Protein AF-A0A7C7UF04-F1 (afdb_monomer_lite)

Structure (mmCIF, N/CA/C/O backbone):
data_AF-A0A7C7UF04-F1
#
_entry.id   AF-A0A7C7UF04-F1
#
loop_
_atom_site.group_PDB
_atom_site.id
_atom_site.type_symbol
_atom_site.label_atom_id
_atom_site.label_alt_id
_atom_site.label_comp_id
_atom_site.label_asym_id
_atom_site.label_entity_id
_atom_site.label_seq_id
_atom_site.pdbx_PDB_ins_code
_atom_site.Cartn_x
_atom_site.Cartn_y
_atom_site.Cartn_z
_atom_site.occupancy
_atom_site.B_iso_or_equiv
_atom_site.auth_seq_id
_atom_site.auth_comp_id
_atom_site.auth_asym_id
_atom_site.auth_atom_id
_atom_site.pdbx_PDB_model_num
ATOM 1 N N . CYS A 1 1 ? -15.790 16.920 3.882 1.00 50.78 1 CYS A N 1
ATOM 2 C CA . CYS A 1 1 ? -15.238 15.550 3.759 1.00 50.78 1 CYS A CA 1
ATOM 3 C C . CYS A 1 1 ? -14.800 15.374 2.317 1.00 50.78 1 CYS A C 1
ATOM 5 O O . CYS A 1 1 ? -15.554 15.778 1.448 1.00 50.78 1 CYS A O 1
ATOM 7 N N . GLY A 1 2 ? -13.598 14.874 2.027 1.00 53.75 2 GLY A N 1
ATOM 8 C CA . GLY A 1 2 ? -13.121 14.727 0.641 1.00 53.75 2 GLY A CA 1
ATOM 9 C C . GLY A 1 2 ? -12.663 15.998 -0.074 1.00 53.75 2 GLY A C 1
ATOM 10 O O . GLY A 1 2 ? -12.545 15.947 -1.284 1.00 53.75 2 GLY A O 1
ATOM 11 N N . VAL A 1 3 ? -12.374 17.094 0.639 1.00 58.22 3 VAL A N 1
ATOM 12 C CA . VAL A 1 3 ? -11.703 18.264 0.027 1.00 58.22 3 VAL A CA 1
ATOM 13 C C . VAL A 1 3 ? -10.364 17.840 -0.591 1.00 58.22 3 VAL A C 1
ATOM 15 O O . VAL A 1 3 ? -10.008 18.289 -1.668 1.00 58.22 3 VAL A O 1
ATOM 18 N N . PHE A 1 4 ? -9.676 16.895 0.055 1.00 71.81 4 PHE A N 1
ATOM 19 C CA . PHE A 1 4 ? -8.372 16.395 -0.378 1.00 71.81 4 PHE A CA 1
ATOM 20 C C . PHE A 1 4 ? -8.423 15.230 -1.380 1.00 71.81 4 PHE A C 1
ATOM 22 O O . PHE A 1 4 ? -7.376 14.803 -1.846 1.00 71.81 4 PHE A O 1
ATOM 29 N N . CYS A 1 5 ? -9.603 14.679 -1.700 1.00 85.19 5 CYS A N 1
ATOM 30 C CA . CYS A 1 5 ? -9.726 13.564 -2.647 1.00 85.19 5 CYS A CA 1
ATOM 31 C C . CYS A 1 5 ? -10.779 13.905 -3.715 1.00 85.19 5 CYS A C 1
ATOM 33 O O . CYS A 1 5 ? -11.978 13.802 -3.418 1.00 85.19 5 CYS A O 1
ATOM 35 N N . PRO A 1 6 ? -10.357 14.292 -4.936 1.00 86.38 6 PRO A N 1
ATOM 36 C CA . PRO A 1 6 ? -11.270 14.741 -5.986 1.00 86.38 6 PRO A CA 1
ATOM 37 C C . PRO A 1 6 ? -12.266 13.647 -6.384 1.00 86.38 6 PRO A C 1
ATOM 39 O O . PRO A 1 6 ? -13.462 13.920 -6.466 1.00 86.38 6 PRO A O 1
ATOM 42 N N . GLU A 1 7 ? -11.819 12.390 -6.496 1.00 89.12 7 GLU A N 1
ATOM 43 C CA . GLU A 1 7 ? -12.698 11.238 -6.749 1.00 89.12 7 GLU A CA 1
ATOM 44 C C . GLU A 1 7 ? -13.824 11.130 -5.714 1.00 89.12 7 GLU A C 1
ATOM 46 O O . GLU A 1 7 ? -14.994 10.935 -6.047 1.00 89.12 7 GLU A O 1
ATOM 51 N N . GLY A 1 8 ? -13.484 11.277 -4.430 1.00 87.12 8 GLY A N 1
ATOM 52 C CA . GLY A 1 8 ? -14.452 11.183 -3.344 1.00 87.12 8 GLY A CA 1
ATOM 53 C C . GLY A 1 8 ? -15.442 12.346 -3.321 1.00 87.12 8 GLY A C 1
ATOM 54 O O . GLY A 1 8 ? -16.595 12.149 -2.935 1.00 87.12 8 GLY A O 1
ATOM 55 N N . ALA A 1 9 ? -15.010 13.546 -3.718 1.00 88.19 9 ALA A N 1
ATOM 56 C CA . ALA A 1 9 ? -15.882 14.710 -3.850 1.00 88.19 9 ALA A CA 1
ATOM 57 C C . ALA A 1 9 ? -16.850 14.559 -5.032 1.00 88.19 9 ALA A C 1
ATOM 59 O O . ALA A 1 9 ? -18.057 14.733 -4.855 1.00 88.19 9 ALA A O 1
ATOM 60 N N . LEU A 1 10 ? -16.342 14.166 -6.202 1.00 90.75 10 LEU A N 1
ATOM 61 C CA . LEU A 1 10 ? -17.133 13.984 -7.420 1.00 90.75 10 LEU A CA 1
ATOM 62 C C . LEU A 1 10 ? -18.116 12.815 -7.302 1.00 90.75 10 LEU A C 1
ATOM 64 O O . LEU A 1 10 ? -19.280 12.952 -7.676 1.00 90.75 10 LEU A O 1
ATOM 68 N N . SER A 1 11 ? -17.696 11.697 -6.703 1.00 89.81 11 SER A N 1
ATOM 69 C CA . SER A 1 11 ? -18.588 10.568 -6.410 1.00 89.81 11 SER A CA 1
ATOM 70 C C . SER A 1 11 ? -19.718 10.971 -5.458 1.00 89.81 11 SER A C 1
ATOM 72 O O . SER A 1 11 ? -20.876 10.614 -5.680 1.00 89.81 11 SER A O 1
ATOM 74 N N . GLU A 1 12 ? -19.421 11.769 -4.424 1.00 88.50 12 GLU A N 1
ATOM 75 C CA . GLU A 1 12 ? -20.456 12.274 -3.521 1.00 88.50 12 GLU A CA 1
ATOM 76 C C . GLU A 1 12 ? -21.411 13.242 -4.233 1.00 88.50 12 GLU A C 1
ATOM 78 O O . GLU A 1 12 ? -22.625 13.119 -4.073 1.00 88.50 12 GLU A O 1
ATOM 83 N N . TRP A 1 13 ? -20.898 14.170 -5.041 1.00 90.25 13 TRP A N 1
ATOM 84 C CA . TRP A 1 13 ? -21.726 15.090 -5.823 1.00 90.25 13 TRP A CA 1
ATOM 85 C C . TRP A 1 13 ? -22.667 14.341 -6.779 1.00 90.25 13 TRP A C 1
ATOM 87 O O . TRP A 1 13 ? -23.878 14.585 -6.768 1.00 90.25 13 TRP A O 1
ATOM 97 N N . ALA A 1 14 ? -22.144 13.359 -7.519 1.00 90.69 14 ALA A N 1
ATOM 98 C CA . ALA A 1 14 ? -22.936 12.508 -8.404 1.00 90.69 14 ALA A CA 1
ATOM 99 C C . ALA A 1 14 ? -23.990 11.707 -7.621 1.00 90.69 14 ALA A C 1
ATOM 101 O O . ALA A 1 14 ? -25.133 11.571 -8.054 1.00 90.69 14 ALA A O 1
ATOM 102 N N . SER A 1 15 ? -23.646 11.235 -6.418 1.00 90.50 15 SER A N 1
ATOM 103 C CA . SER A 1 15 ? -24.562 10.455 -5.583 1.00 90.50 15 SER A CA 1
ATOM 104 C C . SER A 1 15 ? -25.781 11.216 -5.071 1.00 90.50 15 SER A C 1
ATOM 106 O O . SER A 1 15 ? -26.778 10.578 -4.730 1.00 90.50 15 SER A O 1
ATOM 108 N N . ARG A 1 16 ? -25.723 12.553 -4.996 1.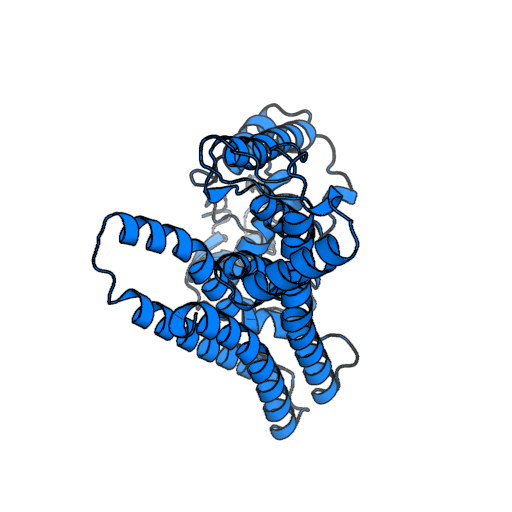00 88.31 16 ARG A N 1
ATOM 109 C CA . ARG A 1 16 ? -26.865 13.389 -4.582 1.00 88.31 16 ARG A CA 1
ATOM 110 C C . ARG A 1 16 ? -27.949 13.462 -5.655 1.00 88.31 16 ARG A C 1
ATOM 112 O O . ARG A 1 16 ? -29.113 13.615 -5.316 1.00 88.31 16 ARG A O 1
ATOM 119 N N . HIS A 1 17 ? -27.562 13.298 -6.917 1.00 88.81 17 HIS A N 1
ATOM 120 C CA . HIS A 1 17 ? -28.453 13.313 -8.080 1.00 88.81 17 HIS A CA 1
ATOM 121 C C . HIS A 1 17 ? -28.773 11.893 -8.585 1.00 88.81 17 HIS A C 1
ATOM 123 O O . HIS A 1 17 ? -29.357 11.719 -9.650 1.00 88.81 17 HIS A O 1
ATOM 129 N N . GLY A 1 18 ? -28.337 10.871 -7.844 1.00 80.56 18 GLY A N 1
ATOM 130 C CA . GLY A 1 18 ? -28.341 9.479 -8.268 1.00 80.56 18 GLY A CA 1
ATOM 131 C C . GLY A 1 18 ? -29.647 8.716 -8.036 1.00 80.56 18 GLY A C 1
ATOM 132 O O . GLY A 1 18 ? -30.410 9.022 -7.124 1.00 80.56 18 GLY A O 1
ATOM 133 N N . ARG A 1 19 ? -29.851 7.636 -8.806 1.00 84.62 19 ARG A N 1
ATOM 134 C CA . ARG A 1 19 ? -31.020 6.727 -8.744 1.00 84.62 19 ARG A CA 1
ATOM 135 C C . ARG A 1 19 ? -31.192 6.037 -7.391 1.00 84.62 19 ARG A C 1
ATOM 137 O O . ARG A 1 19 ? -32.298 5.647 -7.030 1.00 84.62 19 ARG A O 1
ATOM 144 N N . GLY A 1 20 ? -30.097 5.850 -6.658 1.00 82.38 20 GLY A N 1
ATOM 145 C CA . GLY A 1 20 ? -30.130 5.349 -5.292 1.00 82.38 20 GLY A CA 1
ATOM 146 C C . GLY A 1 20 ? -30.454 3.865 -5.123 1.00 82.38 20 GLY A C 1
ATOM 147 O O . GLY A 1 20 ? -31.056 3.478 -4.118 1.00 82.38 20 GLY A O 1
ATOM 148 N N . GLY A 1 21 ? -30.048 3.044 -6.090 1.00 86.38 21 GLY A N 1
ATOM 149 C CA . GLY A 1 21 ? -30.244 1.600 -6.081 1.00 86.38 21 GLY A CA 1
ATOM 150 C C . GLY A 1 21 ? -29.579 0.896 -4.895 1.00 86.38 21 GLY A C 1
ATOM 151 O O . GLY A 1 21 ? -28.690 1.425 -4.224 1.00 86.38 21 GLY A O 1
ATOM 152 N N . ALA A 1 22 ? -30.013 -0.337 -4.635 1.00 89.88 22 ALA A N 1
ATOM 153 C CA . ALA A 1 22 ? -29.389 -1.184 -3.627 1.00 89.88 22 ALA A CA 1
ATOM 154 C C . ALA A 1 22 ? -27.956 -1.553 -4.039 1.00 89.88 22 ALA A C 1
ATOM 156 O O . ALA A 1 22 ? -27.716 -1.917 -5.188 1.00 89.88 22 ALA A O 1
ATOM 157 N N . ILE A 1 23 ? -27.016 -1.506 -3.090 1.00 90.81 23 ILE A N 1
ATOM 158 C CA . ILE A 1 23 ? -25.616 -1.864 -3.347 1.00 90.81 23 ILE A CA 1
ATOM 159 C C . ILE A 1 23 ? -25.529 -3.378 -3.635 1.00 90.81 23 ILE A C 1
ATOM 161 O O . ILE A 1 23 ? -25.867 -4.188 -2.752 1.00 90.81 23 ILE A O 1
ATOM 165 N N . PRO A 1 24 ? -25.046 -3.784 -4.824 1.00 92.69 24 PRO A N 1
ATOM 166 C CA . PRO A 1 24 ? -24.875 -5.185 -5.184 1.00 92.69 24 PRO A CA 1
ATOM 167 C C . PRO A 1 24 ? -24.043 -5.961 -4.156 1.00 92.69 24 PRO A C 1
ATOM 169 O O . PRO A 1 24 ? -23.126 -5.429 -3.528 1.00 92.69 24 PRO A O 1
ATOM 172 N N . LYS A 1 25 ? -24.350 -7.251 -3.970 1.00 91.81 25 LYS A N 1
ATOM 173 C CA . LYS A 1 25 ? -23.590 -8.117 -3.048 1.00 91.81 25 LYS A CA 1
ATOM 174 C C . LYS A 1 25 ? -22.123 -8.247 -3.469 1.00 91.81 25 LYS A C 1
ATOM 176 O O . LYS A 1 25 ? -21.258 -8.192 -2.603 1.00 91.81 25 LYS A O 1
ATOM 181 N N . TRP A 1 26 ? -21.849 -8.338 -4.772 1.00 93.69 26 TRP A N 1
ATOM 182 C CA . TRP A 1 26 ? -20.486 -8.470 -5.294 1.00 93.69 26 TRP A CA 1
ATOM 183 C C . TRP A 1 26 ? -19.606 -7.263 -4.940 1.00 93.69 26 TRP A C 1
ATOM 185 O O . TRP A 1 26 ? -18.462 -7.454 -4.552 1.00 93.69 26 TRP A O 1
ATOM 195 N N . MET A 1 27 ? -20.144 -6.035 -4.961 1.00 92.25 27 MET A N 1
ATOM 196 C CA . MET A 1 27 ? -19.399 -4.823 -4.578 1.00 92.25 27 MET A CA 1
ATOM 197 C C . MET A 1 27 ? -19.024 -4.805 -3.095 1.00 92.25 27 MET A C 1
ATOM 199 O O . MET A 1 27 ? -18.067 -4.153 -2.704 1.00 92.25 27 MET A O 1
ATOM 203 N N . ARG A 1 28 ? -19.773 -5.513 -2.245 1.00 90.25 28 ARG A N 1
ATOM 204 C CA . ARG A 1 28 ? -19.512 -5.572 -0.801 1.00 90.25 28 ARG A CA 1
ATOM 205 C C . ARG A 1 28 ? -18.460 -6.612 -0.418 1.00 90.25 28 ARG A C 1
ATOM 207 O O . ARG A 1 28 ? -18.212 -6.796 0.771 1.00 90.25 28 ARG A O 1
ATOM 214 N N . TRP A 1 29 ? -17.858 -7.293 -1.391 1.00 93.75 29 TRP A N 1
ATOM 215 C CA . TRP A 1 29 ? -16.793 -8.251 -1.132 1.00 93.75 29 TRP A CA 1
ATOM 216 C C . TRP A 1 29 ? -15.563 -7.557 -0.532 1.00 93.75 29 TRP A C 1
ATOM 218 O O . TRP A 1 29 ? -15.043 -6.594 -1.088 1.00 93.75 29 TRP A O 1
ATOM 228 N N . GL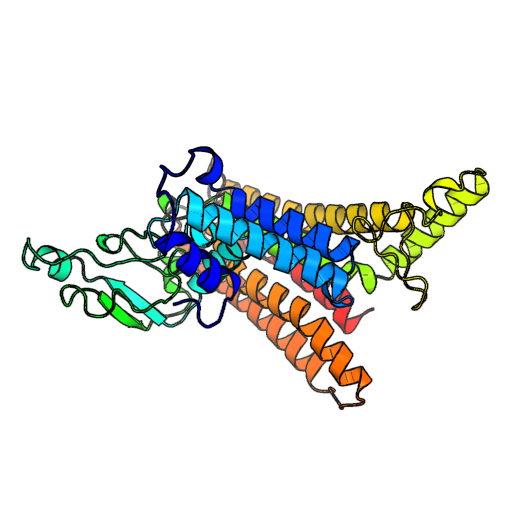Y A 1 30 ? -15.096 -8.051 0.617 1.00 88.75 30 GLY A N 1
ATOM 229 C CA . GLY A 1 30 ? -13.998 -7.435 1.372 1.00 88.75 30 GLY A CA 1
ATOM 230 C C . GLY A 1 30 ? -12.631 -7.484 0.682 1.00 88.75 30 GLY A C 1
ATOM 231 O O . GLY A 1 30 ? -11.731 -6.770 1.108 1.00 88.75 30 GLY A O 1
ATOM 232 N N . GLY A 1 31 ? -12.478 -8.293 -0.371 1.00 92.94 31 GLY A N 1
ATOM 233 C CA . GLY A 1 31 ? -11.240 -8.400 -1.146 1.00 92.94 31 GLY A CA 1
ATOM 234 C C . GLY A 1 31 ? -11.042 -7.296 -2.185 1.00 92.94 31 GLY A C 1
ATOM 235 O O . GLY A 1 31 ? -9.927 -7.131 -2.671 1.00 92.94 31 GLY A O 1
ATOM 236 N N . TRP A 1 32 ? -12.068 -6.493 -2.493 1.00 94.69 32 TRP A N 1
ATOM 237 C CA . TRP A 1 32 ? -11.959 -5.446 -3.517 1.00 94.69 32 TRP A CA 1
ATOM 238 C C . TRP A 1 32 ? -10.819 -4.453 -3.285 1.00 94.69 32 TRP A C 1
ATOM 240 O O . TRP A 1 32 ? -10.084 -4.219 -4.238 1.00 94.69 32 TRP A O 1
ATOM 250 N N . PRO A 1 33 ? -10.597 -3.901 -2.074 1.00 92.56 33 PRO A N 1
ATOM 251 C CA . PRO A 1 33 ? -9.472 -2.997 -1.850 1.00 92.56 33 PRO A CA 1
ATOM 252 C C . PRO A 1 33 ? -8.114 -3.646 -2.135 1.00 92.56 33 PRO A C 1
ATOM 254 O O . PRO A 1 33 ? -7.239 -2.996 -2.694 1.00 92.56 33 PRO A O 1
ATOM 257 N N . PHE A 1 34 ? -7.950 -4.933 -1.805 1.00 95.19 34 PHE A N 1
ATOM 258 C CA . PHE A 1 34 ? -6.738 -5.685 -2.126 1.00 95.19 34 PHE A CA 1
ATOM 259 C C . PHE A 1 34 ? -6.562 -5.844 -3.637 1.00 95.19 34 PHE A C 1
ATOM 261 O O . PHE A 1 34 ? -5.538 -5.447 -4.187 1.00 95.19 34 PHE A O 1
ATOM 268 N N . THR A 1 35 ? -7.579 -6.374 -4.316 1.00 95.62 35 THR A N 1
ATOM 269 C CA . THR A 1 35 ? -7.534 -6.611 -5.761 1.00 95.62 35 THR A CA 1
ATOM 270 C C . THR A 1 35 ? -7.349 -5.311 -6.540 1.00 95.62 35 THR A C 1
ATOM 272 O O . THR A 1 35 ? -6.506 -5.247 -7.429 1.00 95.62 35 THR A O 1
ATOM 275 N N . ALA A 1 36 ? -8.089 -4.259 -6.186 1.00 94.25 36 ALA A N 1
ATOM 276 C CA . ALA A 1 36 ? -7.985 -2.957 -6.827 1.00 94.25 36 ALA A CA 1
ATOM 277 C C . ALA A 1 36 ? -6.597 -2.348 -6.622 1.00 94.25 36 ALA A C 1
ATOM 279 O O . ALA A 1 36 ? -6.030 -1.840 -7.584 1.00 94.25 36 ALA A O 1
ATOM 280 N N . PHE A 1 37 ? -6.021 -2.434 -5.418 1.00 95.25 37 PHE A N 1
ATOM 281 C CA . PHE A 1 37 ? -4.655 -1.977 -5.167 1.00 95.25 37 PHE A CA 1
ATOM 282 C C . PHE A 1 37 ? -3.648 -2.713 -6.059 1.00 95.25 37 PHE A C 1
ATOM 284 O O . PHE A 1 37 ? -2.936 -2.072 -6.819 1.00 95.25 37 PHE A O 1
ATOM 291 N N . VAL A 1 38 ? -3.647 -4.050 -6.051 1.00 96.62 38 VAL A N 1
ATOM 292 C CA . VAL A 1 38 ? -2.695 -4.846 -6.846 1.00 96.62 38 VAL A CA 1
ATOM 293 C C . VAL A 1 38 ? -2.819 -4.550 -8.341 1.00 96.62 38 VAL A C 1
ATOM 295 O O . VAL A 1 38 ? -1.815 -4.275 -8.995 1.00 96.62 38 VAL A O 1
ATOM 298 N N . LEU A 1 39 ? -4.043 -4.558 -8.877 1.00 96.00 39 LEU A N 1
ATOM 299 C CA . LEU A 1 39 ? -4.275 -4.306 -10.299 1.00 96.00 39 LEU A CA 1
ATOM 300 C C . LEU A 1 39 ? -3.864 -2.888 -10.699 1.00 96.00 39 LEU A C 1
ATOM 302 O O . LEU A 1 39 ? -3.203 -2.719 -11.716 1.00 96.00 39 LEU A O 1
ATOM 306 N N . THR A 1 40 ? -4.222 -1.876 -9.904 1.00 93.94 40 THR A N 1
ATOM 307 C CA . THR A 1 40 ? -3.875 -0.481 -10.218 1.00 93.94 40 THR A CA 1
ATOM 308 C C . THR A 1 40 ? -2.385 -0.208 -10.070 1.00 93.94 40 THR A C 1
ATOM 310 O O . THR A 1 40 ? -1.837 0.524 -10.887 1.00 93.94 40 THR A O 1
ATOM 313 N N . THR A 1 41 ? -1.708 -0.821 -9.094 1.00 95.06 41 THR A N 1
ATOM 314 C CA . THR A 1 41 ? -0.252 -0.714 -8.961 1.00 95.06 41 THR A CA 1
ATOM 315 C C . THR A 1 41 ? 0.457 -1.351 -10.150 1.00 95.06 41 THR A C 1
ATOM 317 O O . THR A 1 41 ? 1.278 -0.686 -10.769 1.00 95.06 41 THR A O 1
ATOM 320 N N . ILE A 1 42 ? 0.119 -2.594 -10.511 1.00 95.94 42 ILE A N 1
ATOM 321 C CA . ILE A 1 42 ? 0.733 -3.283 -11.655 1.00 95.94 42 ILE A CA 1
ATOM 322 C C . ILE A 1 42 ? 0.466 -2.515 -12.947 1.00 95.94 42 ILE A C 1
ATOM 324 O O . ILE A 1 42 ? 1.393 -2.206 -13.689 1.00 95.94 42 ILE A O 1
ATOM 328 N N . TYR A 1 43 ? -0.797 -2.169 -13.195 1.00 95.56 43 TYR A N 1
ATOM 329 C CA . TYR A 1 43 ? -1.176 -1.458 -14.405 1.00 95.56 43 TYR A CA 1
ATOM 330 C C . TYR A 1 43 ? -0.487 -0.095 -14.492 1.00 95.56 43 TYR A C 1
ATOM 332 O O . TYR A 1 43 ? 0.062 0.236 -15.534 1.00 95.56 43 TYR A O 1
ATOM 340 N N . GLY A 1 44 ? -0.424 0.650 -13.384 1.00 93.38 44 GLY A N 1
ATOM 341 C CA . GLY A 1 44 ? 0.267 1.935 -13.322 1.00 93.38 44 GLY A CA 1
ATOM 342 C C . GLY A 1 44 ? 1.761 1.857 -13.643 1.00 93.38 44 GLY A C 1
ATOM 343 O O . GLY A 1 44 ? 2.276 2.788 -14.257 1.00 93.38 44 GLY A O 1
ATOM 344 N N . GLN A 1 45 ? 2.439 0.762 -13.279 1.00 93.88 45 GLN A N 1
ATOM 345 C CA . GLN A 1 45 ? 3.837 0.531 -13.664 1.00 93.88 45 GLN A CA 1
ATOM 346 C C . GLN A 1 45 ? 3.981 0.225 -15.157 1.00 93.88 45 GLN A C 1
ATOM 348 O O . GLN A 1 45 ? 4.891 0.738 -15.794 1.00 93.88 45 GLN A O 1
ATOM 353 N N . LEU A 1 46 ? 3.069 -0.569 -15.729 1.00 94.25 46 LEU A N 1
ATOM 354 C CA . LEU A 1 46 ? 3.131 -0.949 -17.143 1.00 94.25 46 LEU A CA 1
ATOM 355 C C . LEU A 1 46 ? 2.918 0.225 -18.105 1.00 94.25 46 LEU A C 1
ATOM 357 O O . LEU A 1 46 ? 3.454 0.185 -19.205 1.00 94.25 46 LEU A O 1
ATOM 361 N N . VAL A 1 47 ? 2.150 1.243 -17.702 1.00 93.19 47 VAL A N 1
ATOM 362 C CA . VAL A 1 47 ? 1.871 2.437 -18.523 1.00 93.19 47 VAL A CA 1
ATOM 363 C C . VAL A 1 47 ? 2.637 3.691 -18.075 1.00 93.19 47 VAL A C 1
ATOM 365 O O . VAL A 1 47 ? 2.316 4.790 -18.527 1.00 93.19 47 VAL A O 1
ATOM 368 N N . SER A 1 48 ? 3.589 3.561 -17.142 1.00 88.00 48 SER A N 1
ATOM 369 C CA . SER A 1 48 ? 4.372 4.676 -16.577 1.00 88.00 48 SER A CA 1
ATOM 370 C C . SER A 1 48 ? 3.503 5.853 -16.095 1.00 88.00 48 SER A C 1
ATOM 372 O O . SER A 1 48 ? 3.714 7.018 -16.441 1.00 88.00 48 SER A O 1
ATOM 374 N N . VAL A 1 49 ? 2.494 5.557 -15.262 1.00 86.88 49 VAL A N 1
ATOM 375 C CA . VAL A 1 49 ? 1.472 6.527 -14.809 1.00 86.88 49 VAL A CA 1
ATOM 376 C C . VAL A 1 49 ? 2.045 7.779 -14.136 1.00 86.88 49 VAL A C 1
ATOM 378 O O . VAL A 1 49 ? 1.422 8.838 -14.162 1.00 86.88 49 VAL A O 1
ATOM 381 N N . TYR A 1 50 ? 3.216 7.659 -13.513 1.00 81.44 50 TYR A N 1
ATOM 382 C CA . TYR A 1 50 ? 3.857 8.746 -12.778 1.00 81.44 50 TYR A CA 1
ATOM 383 C C . TYR A 1 50 ? 4.619 9.726 -13.673 1.00 81.44 50 TYR A C 1
ATOM 385 O O . TYR A 1 50 ? 4.924 10.832 -13.233 1.00 81.44 50 TYR A O 1
ATOM 393 N N . GLU A 1 51 ? 4.911 9.329 -14.908 1.00 83.62 51 GLU A N 1
ATOM 394 C CA . GLU A 1 51 ? 5.757 10.083 -15.831 1.00 83.62 51 GLU A CA 1
ATOM 395 C C . GLU A 1 51 ? 4.920 10.755 -16.920 1.00 83.62 51 GLU A C 1
ATOM 397 O O . GLU A 1 51 ? 5.193 11.896 -17.297 1.00 83.62 51 GLU A O 1
ATOM 402 N N . TYR A 1 52 ? 3.839 10.102 -17.368 1.00 87.25 52 TYR A N 1
ATOM 403 C CA . TYR A 1 52 ? 3.052 10.587 -18.499 1.00 87.25 52 TYR A CA 1
ATOM 404 C C . TYR A 1 52 ? 1.638 11.046 -18.122 1.00 87.25 52 TYR A C 1
ATOM 406 O O . TYR A 1 52 ? 0.838 10.275 -17.579 1.00 87.25 52 TYR A O 1
ATOM 414 N N . PRO A 1 53 ? 1.233 12.268 -18.528 1.00 88.31 53 PRO A N 1
ATOM 415 C CA . PRO A 1 53 ? -0.085 12.808 -18.202 1.00 88.31 53 PRO A CA 1
ATOM 416 C C . PRO A 1 53 ? -1.230 12.038 -18.873 1.00 88.31 53 PRO A C 1
ATOM 418 O O . PRO A 1 53 ? -2.321 11.961 -18.313 1.00 88.31 53 PRO A O 1
ATOM 421 N N . LYS A 1 54 ? -1.006 11.438 -20.054 1.00 89.38 54 LYS A N 1
ATOM 422 C CA . LYS A 1 54 ? -2.022 10.613 -20.737 1.00 89.38 54 LYS A CA 1
ATOM 423 C C . LYS A 1 54 ? -2.335 9.342 -19.942 1.00 89.38 54 LYS A C 1
ATOM 425 O O . LYS A 1 54 ? -3.506 9.010 -19.773 1.00 89.38 54 LYS A O 1
ATOM 430 N N . ALA A 1 55 ? -1.308 8.673 -19.420 1.00 89.56 55 ALA A N 1
ATOM 431 C CA . ALA A 1 55 ? -1.461 7.499 -18.568 1.00 89.56 55 ALA A CA 1
ATOM 432 C C . ALA A 1 55 ? -2.130 7.861 -17.229 1.00 89.56 55 ALA A C 1
ATOM 434 O O . ALA A 1 55 ? -3.080 7.196 -16.809 1.00 89.56 55 ALA A O 1
ATOM 435 N N . ALA A 1 56 ? -1.714 8.970 -16.606 1.00 89.12 56 ALA A N 1
ATOM 436 C CA . ALA A 1 56 ? -2.359 9.500 -15.404 1.00 89.12 56 ALA A CA 1
ATOM 437 C C . ALA A 1 56 ? -3.848 9.809 -15.631 1.00 89.12 56 ALA A C 1
ATOM 439 O O . ALA A 1 56 ? -4.688 9.415 -14.822 1.00 89.12 56 ALA A O 1
ATOM 440 N N . LEU A 1 57 ? -4.196 10.459 -16.748 1.00 91.44 57 LEU A N 1
ATOM 441 C CA . LEU A 1 57 ? -5.581 10.753 -17.116 1.00 91.44 57 LEU A CA 1
ATOM 442 C C . LEU A 1 57 ? -6.394 9.476 -17.361 1.00 91.44 57 LEU A C 1
ATOM 444 O O . LEU A 1 57 ? -7.550 9.409 -16.952 1.00 91.44 57 LEU A O 1
ATOM 448 N N . LEU A 1 58 ? -5.804 8.459 -17.992 1.00 91.50 58 LEU A N 1
ATOM 449 C CA . LEU A 1 58 ? -6.473 7.183 -18.234 1.00 91.50 58 LEU A CA 1
ATOM 450 C C . LEU A 1 58 ? -6.847 6.491 -16.917 1.00 91.50 58 LEU A C 1
ATOM 452 O O . LEU A 1 58 ? -8.002 6.108 -16.731 1.00 91.50 58 LEU A O 1
ATOM 456 N N . ILE A 1 59 ? -5.894 6.372 -15.989 1.00 90.56 59 ILE A N 1
ATOM 457 C CA . ILE A 1 59 ? -6.110 5.672 -14.719 1.00 90.56 59 ILE A CA 1
ATOM 458 C C . ILE A 1 59 ? -6.968 6.513 -13.771 1.00 90.56 59 ILE A C 1
ATOM 460 O O . ILE A 1 59 ? -8.031 6.054 -13.360 1.00 90.56 59 ILE A O 1
ATOM 464 N N . LEU A 1 60 ? -6.543 7.741 -13.449 1.00 89.62 60 LEU A N 1
ATOM 465 C CA . LEU A 1 60 ? -7.216 8.599 -12.464 1.00 89.62 60 LEU A CA 1
ATOM 466 C C . LEU A 1 60 ? -8.511 9.211 -13.012 1.00 89.62 60 LEU A C 1
ATOM 468 O O . LEU A 1 60 ? -9.503 9.348 -12.296 1.00 89.62 60 LEU A O 1
ATOM 472 N N . GLY A 1 61 ? -8.533 9.592 -14.289 1.00 90.88 61 GLY A N 1
ATOM 473 C CA . GLY A 1 61 ? -9.749 10.081 -14.941 1.00 90.88 61 GLY A CA 1
ATOM 474 C C . GLY A 1 61 ? -10.760 8.954 -15.144 1.00 90.88 61 GLY A C 1
ATOM 475 O O . GLY A 1 61 ? -11.938 9.122 -14.823 1.00 90.88 61 GLY A O 1
ATOM 476 N N . GLY A 1 62 ? -10.298 7.777 -15.578 1.00 91.69 62 GLY A N 1
ATOM 477 C CA . GLY A 1 62 ? -11.128 6.578 -15.698 1.00 91.69 62 GLY A CA 1
ATOM 478 C C . GLY A 1 62 ? -11.743 6.157 -14.361 1.00 91.69 62 GLY A C 1
ATOM 479 O O . GLY A 1 62 ? -12.965 6.009 -14.268 1.00 91.69 62 GLY A O 1
ATOM 480 N N . SER A 1 63 ? -10.936 6.043 -13.299 1.00 92.44 63 SER A N 1
ATOM 481 C CA . SER A 1 63 ? -11.431 5.737 -11.949 1.00 92.44 63 SER A CA 1
ATOM 482 C C . SER A 1 63 ? -12.409 6.796 -11.444 1.00 92.44 63 SER A C 1
ATOM 484 O O . SER A 1 63 ? -13.423 6.438 -10.848 1.00 92.44 63 SER A O 1
ATOM 486 N N . THR A 1 64 ? -12.176 8.082 -11.733 1.00 93.25 64 THR A N 1
ATOM 487 C CA . THR A 1 64 ? -13.092 9.176 -11.372 1.00 93.25 64 THR A CA 1
ATOM 488 C C . THR A 1 64 ? -14.456 9.022 -12.042 1.00 93.25 64 THR A C 1
ATOM 490 O O . THR A 1 64 ? -15.485 9.123 -11.369 1.00 93.25 64 THR A O 1
ATOM 493 N N . ILE A 1 65 ? -14.490 8.733 -13.347 1.00 95.06 65 ILE A N 1
ATOM 494 C CA . ILE A 1 65 ? -15.744 8.509 -14.081 1.00 95.06 65 ILE A CA 1
ATOM 495 C C . ILE A 1 65 ? -16.491 7.316 -13.480 1.00 95.06 65 ILE A C 1
ATOM 497 O O . ILE A 1 65 ? -17.677 7.423 -13.162 1.00 95.06 65 ILE A O 1
ATOM 501 N N . VAL A 1 66 ? -15.800 6.199 -13.240 1.00 94.25 66 VAL A N 1
ATOM 502 C CA . VAL A 1 66 ? -16.405 5.015 -12.611 1.00 94.25 66 VAL A CA 1
ATOM 503 C C . VAL A 1 66 ? -16.909 5.338 -11.198 1.00 94.25 66 VAL A C 1
ATOM 505 O O . VAL A 1 66 ? -18.018 4.943 -10.834 1.00 94.25 66 VAL A O 1
ATOM 508 N N . ALA A 1 67 ? -16.162 6.113 -10.412 1.00 93.31 67 ALA A N 1
ATOM 509 C CA . ALA A 1 67 ? -16.563 6.553 -9.080 1.00 93.31 67 ALA A CA 1
ATOM 510 C C . ALA A 1 67 ? -17.839 7.408 -9.105 1.00 93.31 67 ALA A C 1
ATOM 512 O O . ALA A 1 67 ? -18.713 7.245 -8.241 1.00 93.31 67 ALA A O 1
ATOM 513 N N . MET A 1 68 ? -17.968 8.302 -10.089 1.00 94.25 68 MET A N 1
ATOM 514 C CA . MET A 1 68 ? -19.173 9.101 -10.320 1.00 94.25 68 MET A CA 1
ATOM 515 C C . MET A 1 68 ? -20.353 8.225 -10.735 1.00 94.25 68 MET A C 1
ATOM 517 O O . MET A 1 68 ? -21.432 8.370 -10.164 1.00 94.25 68 MET A O 1
ATOM 521 N N . LEU A 1 69 ? -20.152 7.275 -11.653 1.00 94.31 69 LEU A N 1
ATOM 522 C CA . LEU A 1 69 ? -21.187 6.331 -12.084 1.00 94.31 69 LEU A CA 1
ATOM 523 C C . LEU A 1 69 ? -21.684 5.468 -10.918 1.00 94.31 69 LEU A C 1
ATOM 525 O O . LEU A 1 69 ? -22.887 5.353 -10.698 1.00 94.31 69 LEU A O 1
ATOM 529 N N . VAL A 1 70 ? -20.779 4.914 -10.110 1.00 93.44 70 VAL A N 1
ATOM 530 C CA . VAL A 1 70 ? -21.131 4.137 -8.911 1.00 93.44 70 VAL A CA 1
ATOM 531 C C . VAL A 1 70 ? -21.881 4.999 -7.893 1.00 93.44 70 VAL A C 1
ATOM 533 O O . VAL A 1 70 ? -22.878 4.550 -7.319 1.00 93.44 70 VAL A O 1
ATOM 536 N N . GLY A 1 71 ? -21.437 6.242 -7.686 1.00 92.19 71 GLY A N 1
ATOM 537 C CA . GLY A 1 71 ? -22.129 7.217 -6.845 1.00 92.19 71 GLY A CA 1
ATOM 538 C C . GLY A 1 71 ? -23.549 7.493 -7.345 1.00 92.19 71 GLY A C 1
ATOM 539 O O . GLY A 1 71 ? -24.500 7.385 -6.572 1.00 92.19 71 GLY A O 1
ATOM 540 N N . PHE A 1 72 ? -23.705 7.772 -8.638 1.00 93.06 72 PHE A N 1
ATOM 541 C CA . PHE A 1 72 ? -24.990 8.027 -9.289 1.00 93.06 72 PHE A CA 1
ATOM 542 C C . PHE A 1 72 ? -25.934 6.817 -9.219 1.00 93.06 72 PHE A C 1
ATOM 544 O O . PHE A 1 72 ? -27.123 6.960 -8.948 1.00 93.06 72 PHE A O 1
ATOM 551 N N . LEU A 1 73 ? -25.434 5.598 -9.414 1.00 92.69 73 LEU A N 1
ATOM 552 C CA . LEU A 1 73 ? -26.283 4.407 -9.414 1.00 92.69 73 LEU A CA 1
ATOM 553 C C . LEU A 1 73 ? -26.726 3.997 -8.002 1.00 92.69 73 LEU A C 1
ATOM 555 O O . LEU A 1 73 ? -27.896 3.659 -7.817 1.00 92.69 73 LEU A O 1
ATOM 559 N N . TYR A 1 74 ? -25.833 4.055 -7.006 1.00 91.44 74 TYR A N 1
ATOM 560 C CA . TYR A 1 74 ? -26.044 3.401 -5.701 1.00 91.44 74 TYR A CA 1
ATOM 561 C C . TYR A 1 74 ? -25.930 4.322 -4.477 1.00 91.44 74 TYR A C 1
ATOM 563 O O . TYR A 1 74 ? -26.197 3.893 -3.355 1.00 91.44 74 TYR A O 1
ATOM 571 N N . GLY A 1 75 ? -25.492 5.570 -4.647 1.00 83.00 75 GLY A N 1
ATOM 572 C CA . GLY A 1 75 ? -24.968 6.365 -3.541 1.00 83.00 75 GLY A CA 1
ATOM 573 C C . GLY A 1 75 ? -26.002 7.029 -2.628 1.00 83.00 75 GLY A C 1
ATOM 574 O O . GLY A 1 75 ? -25.790 7.015 -1.425 1.00 83.00 75 GLY A O 1
ATOM 575 N N . ARG A 1 76 ? -27.111 7.606 -3.119 1.00 85.50 76 ARG A N 1
ATOM 576 C CA . ARG A 1 76 ? -28.066 8.403 -2.292 1.00 85.50 76 ARG A CA 1
ATOM 577 C C . ARG A 1 76 ? -27.374 9.390 -1.332 1.00 85.50 76 ARG A C 1
ATOM 579 O O . ARG A 1 76 ? -27.632 9.390 -0.130 1.00 85.50 76 ARG A O 1
ATOM 586 N N . GLY A 1 77 ? -26.434 10.183 -1.842 1.00 82.88 77 GLY A N 1
ATOM 587 C CA . GLY A 1 77 ? -25.614 11.097 -1.031 1.00 82.88 77 GLY A CA 1
ATOM 588 C C . GLY A 1 77 ? -24.454 10.434 -0.269 1.00 82.88 77 GLY A C 1
ATOM 589 O O . GLY A 1 77 ? -23.795 11.089 0.538 1.00 82.88 77 GLY A O 1
ATOM 590 N N . LYS A 1 78 ? -24.190 9.141 -0.496 1.00 88.00 78 LYS A N 1
ATOM 591 C CA . LYS A 1 78 ? -23.154 8.341 0.175 1.00 88.00 78 LYS A CA 1
ATOM 592 C C . LYS A 1 78 ? -22.023 7.954 -0.768 1.00 88.00 78 LYS A C 1
ATOM 594 O O . LYS A 1 78 ? -22.197 7.785 -1.972 1.00 88.00 78 LYS A O 1
ATOM 599 N N . ARG A 1 79 ? -20.852 7.713 -0.182 1.00 89.44 79 ARG A N 1
ATOM 600 C CA . ARG A 1 79 ? -19.602 7.384 -0.880 1.00 89.44 79 ARG A CA 1
ATOM 601 C C . ARG A 1 79 ? -19.400 5.878 -1.013 1.00 89.44 79 ARG A C 1
ATOM 603 O O . ARG A 1 79 ? -18.508 5.301 -0.390 1.00 89.44 79 ARG A O 1
ATOM 610 N N . VAL A 1 80 ? -20.243 5.242 -1.824 1.00 91.50 80 VAL A N 1
ATOM 611 C CA . VAL A 1 80 ? -20.202 3.786 -2.054 1.00 91.50 80 VAL A CA 1
ATOM 612 C C . VAL A 1 80 ? -18.887 3.362 -2.714 1.00 91.50 80 VAL A C 1
ATOM 614 O O . VAL A 1 80 ? -18.280 2.398 -2.254 1.00 91.50 80 VAL A O 1
ATOM 617 N N . TRP A 1 81 ? -18.406 4.115 -3.714 1.00 92.00 81 TRP A N 1
ATOM 618 C CA . TRP A 1 81 ? -17.106 3.878 -4.360 1.00 92.00 81 TRP A CA 1
ATOM 619 C C . TRP A 1 81 ? -15.969 3.860 -3.340 1.00 92.00 81 TRP A C 1
ATOM 621 O O . TRP A 1 81 ? -15.250 2.871 -3.222 1.00 92.00 81 TRP A O 1
ATOM 631 N N . CYS A 1 82 ? -15.859 4.928 -2.547 1.00 90.44 82 CYS A N 1
ATOM 632 C CA . CYS A 1 82 ? -14.777 5.078 -1.581 1.00 90.44 82 CYS A CA 1
ATOM 633 C C . CYS A 1 82 ? -14.784 3.963 -0.532 1.00 90.44 82 CYS A C 1
ATOM 635 O O . CYS A 1 82 ? -13.722 3.502 -0.150 1.00 90.44 82 CYS A O 1
ATOM 637 N N . ARG A 1 83 ? -15.964 3.500 -0.095 1.00 89.81 83 ARG A N 1
ATOM 638 C CA . ARG A 1 83 ? -16.067 2.424 0.899 1.00 89.81 83 ARG A CA 1
ATOM 639 C C . ARG A 1 83 ? -15.662 1.052 0.353 1.00 89.81 83 ARG A C 1
ATOM 641 O O . ARG A 1 83 ? -15.161 0.229 1.114 1.00 89.81 83 ARG A O 1
ATOM 648 N N . HIS A 1 84 ? -15.972 0.771 -0.910 1.00 90.50 84 HIS A N 1
ATOM 649 C CA . HIS A 1 84 ? -15.994 -0.605 -1.409 1.00 90.50 84 HIS A CA 1
ATOM 650 C C . HIS A 1 84 ? -15.003 -0.897 -2.531 1.00 90.50 84 HIS A C 1
ATOM 652 O O . HIS A 1 84 ? -14.482 -2.003 -2.576 1.00 90.50 84 HIS A O 1
ATOM 658 N N . LEU A 1 85 ? -14.748 0.059 -3.424 1.00 91.81 85 LEU A N 1
ATOM 659 C CA . LEU A 1 85 ? -14.023 -0.183 -4.676 1.00 91.81 85 LEU A CA 1
ATOM 660 C C . LEU A 1 85 ? -12.750 0.655 -4.822 1.00 91.81 85 LEU A C 1
ATOM 662 O O . LEU A 1 85 ? -11.877 0.294 -5.602 1.00 91.81 85 LEU A O 1
ATOM 666 N N . CYS A 1 86 ? -12.630 1.760 -4.084 1.00 91.38 86 CYS A N 1
ATOM 667 C CA . CYS A 1 86 ? -11.458 2.621 -4.172 1.00 91.38 86 CYS A CA 1
ATOM 668 C C . CYS A 1 86 ? -10.180 1.848 -3.776 1.00 91.38 86 CYS A C 1
ATOM 670 O O . CYS A 1 86 ? -10.117 1.324 -2.657 1.00 91.38 86 CYS A O 1
ATOM 672 N N . PRO A 1 87 ? -9.145 1.815 -4.639 1.00 88.00 87 PRO A N 1
ATOM 673 C CA . PRO A 1 87 ? -7.910 1.067 -4.385 1.00 88.00 87 PRO A CA 1
ATOM 674 C C . PRO A 1 87 ? -7.164 1.586 -3.150 1.00 88.00 87 PRO A C 1
ATOM 676 O O . PRO A 1 87 ? -6.593 0.816 -2.382 1.00 88.00 87 PRO A O 1
ATOM 679 N N . ALA A 1 88 ? -7.233 2.894 -2.899 1.00 90.00 88 ALA A N 1
ATOM 680 C CA . ALA A 1 88 ? -6.570 3.518 -1.761 1.00 90.00 88 ALA A CA 1
ATOM 681 C C . ALA A 1 88 ? -7.300 3.290 -0.424 1.00 90.00 88 ALA A C 1
ATOM 683 O O . ALA A 1 88 ? -6.705 3.474 0.637 1.00 90.00 88 ALA A O 1
ATOM 684 N N . ASN A 1 89 ? -8.572 2.868 -0.438 1.00 90.56 89 ASN A N 1
ATOM 685 C CA . ASN A 1 89 ? -9.369 2.725 0.783 1.00 90.56 89 ASN A CA 1
ATOM 686 C C . ASN A 1 89 ? -8.750 1.730 1.769 1.00 90.56 89 ASN A C 1
ATOM 688 O O . ASN A 1 89 ? -8.663 2.024 2.955 1.00 90.56 89 ASN A O 1
ATOM 692 N N . GLY A 1 90 ? -8.280 0.577 1.287 1.00 91.50 90 GLY A N 1
ATOM 693 C CA . GLY A 1 90 ? -7.664 -0.427 2.156 1.00 91.50 90 GLY A CA 1
ATOM 694 C C . GLY A 1 90 ? -6.346 0.056 2.773 1.00 91.50 90 GLY A C 1
ATOM 695 O O . GLY A 1 90 ? -6.093 -0.175 3.953 1.00 91.50 90 GLY A O 1
ATOM 696 N N . VAL A 1 91 ? -5.540 0.795 2.004 1.00 93.75 91 VAL A N 1
ATOM 697 C CA . VAL A 1 91 ? -4.289 1.403 2.487 1.00 93.75 91 VAL A CA 1
ATOM 698 C C . VAL A 1 91 ? -4.603 2.426 3.580 1.00 93.75 91 VAL A C 1
ATOM 700 O O . VAL A 1 91 ? -4.040 2.362 4.671 1.00 93.75 91 VAL A O 1
ATOM 703 N N . PHE A 1 92 ? -5.557 3.331 3.341 1.00 92.69 92 PHE A N 1
ATOM 704 C CA . PHE A 1 92 ? -5.978 4.308 4.346 1.00 92.69 92 PHE A CA 1
ATOM 705 C C . PHE A 1 92 ? -6.602 3.648 5.577 1.00 92.69 92 PHE A C 1
ATOM 707 O O . PHE A 1 92 ? -6.344 4.089 6.698 1.00 92.69 92 PHE A O 1
ATOM 714 N N . ALA A 1 93 ? -7.366 2.571 5.402 1.00 92.44 93 ALA A N 1
ATOM 715 C CA . ALA A 1 93 ? -7.929 1.810 6.507 1.00 92.44 93 ALA A CA 1
ATOM 716 C C . ALA A 1 93 ? -6.834 1.243 7.420 1.00 92.44 93 ALA A C 1
ATOM 718 O O . ALA A 1 93 ? -6.944 1.364 8.637 1.00 92.44 93 ALA A O 1
ATOM 719 N N . LEU A 1 94 ? -5.750 0.702 6.851 1.00 94.75 94 LEU A N 1
ATOM 720 C CA . LEU A 1 94 ? -4.592 0.216 7.604 1.00 94.75 94 LEU A CA 1
ATOM 721 C C . LEU A 1 94 ? -3.846 1.361 8.306 1.00 94.75 94 LEU A C 1
ATOM 723 O O . LEU A 1 94 ? -3.650 1.318 9.520 1.00 94.75 94 LEU A O 1
ATOM 727 N N . LEU A 1 95 ? -3.462 2.407 7.568 1.00 94.62 95 LEU A N 1
ATOM 728 C CA . LEU A 1 95 ? -2.629 3.494 8.101 1.00 94.62 95 LEU A CA 1
ATOM 729 C C . LEU A 1 95 ? -3.363 4.367 9.121 1.00 94.62 95 LEU A C 1
ATOM 731 O O . LEU A 1 95 ? -2.765 4.825 10.094 1.00 94.62 95 LEU A O 1
ATOM 735 N N . SER A 1 96 ? -4.671 4.561 8.956 1.00 93.88 96 SER A N 1
ATOM 736 C CA . SER A 1 96 ? -5.481 5.347 9.891 1.00 93.88 96 SER A CA 1
ATOM 737 C C . SER A 1 96 ? -5.541 4.741 11.299 1.00 93.88 96 SER A C 1
ATOM 739 O O . SER A 1 96 ? -5.791 5.470 12.263 1.00 93.88 96 SER A O 1
ATOM 741 N N . ARG A 1 97 ? -5.227 3.446 11.460 1.00 94.56 97 ARG A N 1
ATOM 742 C CA . ARG A 1 97 ? -5.080 2.801 12.777 1.00 94.56 97 ARG A CA 1
ATOM 743 C C . ARG A 1 97 ? -3.951 3.429 13.598 1.00 94.56 97 ARG A C 1
ATOM 745 O O . ARG A 1 97 ? -4.082 3.519 14.815 1.00 94.56 97 ARG A O 1
ATOM 752 N N . LEU A 1 98 ? -2.911 3.945 12.935 1.00 95.19 98 LEU A N 1
ATOM 753 C CA . LEU A 1 98 ? -1.798 4.670 13.558 1.00 95.19 98 LEU A CA 1
ATOM 754 C C . LEU A 1 98 ? -2.113 6.147 13.842 1.00 95.19 98 LEU A C 1
ATOM 756 O O . LEU A 1 98 ? -1.305 6.834 14.466 1.00 95.19 98 LEU A O 1
ATOM 760 N N . ALA A 1 99 ? -3.265 6.666 13.403 1.00 94.44 99 ALA A N 1
ATOM 761 C CA . ALA A 1 99 ? -3.590 8.074 13.593 1.00 94.44 99 ALA A CA 1
ATOM 762 C C . ALA A 1 99 ? -3.692 8.425 15.095 1.00 94.44 99 ALA A C 1
ATOM 764 O O . ALA A 1 99 ? -4.405 7.730 15.837 1.00 94.44 99 ALA A O 1
ATOM 765 N N . PRO A 1 100 ? -3.048 9.523 15.547 1.00 94.31 100 PRO A N 1
ATOM 766 C CA . PRO A 1 100 ? -3.064 9.950 16.947 1.00 94.31 100 PRO A CA 1
ATOM 767 C C . PRO A 1 100 ? -4.398 10.583 17.363 1.00 94.31 100 PRO A C 1
ATOM 769 O O . PRO A 1 100 ? -4.608 10.880 18.537 1.00 94.31 100 PRO A O 1
ATOM 772 N N . VAL A 1 101 ? -5.306 10.804 16.412 1.00 94.31 101 VAL A N 1
ATOM 773 C CA . VAL A 1 101 ? -6.628 11.394 16.621 1.00 94.31 101 VAL A CA 1
ATOM 774 C C . VAL A 1 101 ? -7.701 10.506 16.014 1.00 94.31 101 VAL A C 1
ATOM 776 O O . VAL A 1 101 ? -7.497 9.892 14.969 1.00 94.31 101 VAL A O 1
ATOM 779 N N . TYR A 1 102 ? -8.856 10.434 16.662 1.00 94.94 102 TYR A N 1
ATOM 780 C CA . TYR A 1 102 ? -10.009 9.669 16.194 1.00 94.94 102 TYR A CA 1
ATOM 781 C C . TYR A 1 102 ? -11.300 10.246 16.770 1.00 94.94 102 TYR A C 1
ATOM 783 O O . TYR A 1 102 ? -11.283 10.993 17.749 1.00 94.94 102 TYR A O 1
ATOM 791 N N . PHE A 1 103 ? -12.436 9.893 16.175 1.00 94.38 103 PHE A N 1
ATOM 792 C CA . PHE A 1 103 ? -13.733 10.201 16.771 1.00 94.38 103 PHE A CA 1
ATOM 793 C C . PHE A 1 103 ? -14.091 9.118 17.789 1.00 94.38 103 PHE A C 1
ATOM 795 O O . PHE A 1 103 ? -14.408 7.987 17.422 1.00 94.38 103 PHE A O 1
ATOM 802 N N . ARG A 1 104 ? -14.031 9.462 19.076 1.00 94.50 104 ARG A N 1
ATOM 803 C CA . ARG A 1 104 ? -14.444 8.579 20.165 1.00 94.50 104 ARG A CA 1
ATOM 804 C C . ARG A 1 104 ? -15.956 8.628 20.316 1.00 94.50 104 ARG A C 1
ATOM 806 O O . ARG A 1 104 ? -16.545 9.705 20.271 1.00 94.50 104 ARG A O 1
ATOM 813 N N . VAL A 1 105 ? -16.559 7.463 20.532 1.00 94.56 105 VAL A N 1
ATOM 814 C CA . VAL A 1 105 ? -18.000 7.324 20.753 1.00 94.56 105 VAL A CA 1
ATOM 815 C C . VAL A 1 105 ? -18.250 6.844 22.174 1.00 94.56 105 VAL A C 1
ATOM 817 O O . VAL A 1 105 ? -17.914 5.714 22.532 1.00 94.56 105 VAL A O 1
ATOM 820 N N . ASP A 1 106 ? -18.842 7.711 22.987 1.00 94.25 106 ASP A N 1
ATOM 821 C CA . ASP A 1 106 ? -19.346 7.369 24.309 1.00 94.25 106 ASP A CA 1
ATOM 822 C C . ASP A 1 106 ? -20.678 6.626 24.160 1.00 94.25 106 ASP A C 1
ATOM 824 O O . ASP A 1 106 ? -21.720 7.198 23.827 1.00 94.25 106 ASP A O 1
ATOM 828 N N . ARG A 1 107 ? -20.631 5.309 24.371 1.00 91.44 107 ARG A N 1
ATOM 829 C CA . ARG A 1 107 ? -21.795 4.431 24.207 1.00 91.44 107 ARG A CA 1
ATOM 830 C C . ARG A 1 107 ? -22.887 4.700 25.232 1.00 91.44 107 ARG A C 1
ATOM 832 O O . ARG A 1 107 ? -24.041 4.402 24.932 1.00 91.44 107 ARG A O 1
ATOM 839 N N . GLU A 1 108 ? -22.539 5.217 26.404 1.00 91.69 108 GLU A N 1
ATOM 840 C CA . GLU A 1 108 ? -23.508 5.494 27.457 1.00 91.69 108 GLU A CA 1
ATOM 841 C C . GLU A 1 108 ? -24.284 6.764 27.114 1.00 91.69 108 GLU A C 1
ATOM 843 O O . GLU A 1 108 ? -25.507 6.725 26.975 1.00 91.69 108 GLU A O 1
ATOM 848 N N . ARG A 1 109 ? -23.572 7.846 26.779 1.00 91.88 109 ARG A N 1
ATOM 849 C CA . ARG A 1 109 ? -24.203 9.079 26.273 1.00 91.88 109 ARG A CA 1
ATOM 850 C C . ARG A 1 109 ? -25.027 8.837 25.012 1.00 91.88 109 ARG A C 1
ATOM 852 O O . ARG A 1 109 ? -26.129 9.359 24.873 1.00 91.88 109 ARG A O 1
ATOM 859 N N . TRP A 1 110 ? -24.547 7.973 24.114 1.00 92.12 110 TRP A N 1
ATOM 860 C CA . TRP A 1 110 ? -25.290 7.605 22.907 1.00 92.12 110 TRP A CA 1
ATOM 861 C C . TRP A 1 110 ? -26.660 6.978 23.214 1.00 92.12 110 TRP A C 1
ATOM 863 O O . TRP A 1 110 ? -27.608 7.192 22.449 1.00 92.12 110 TRP A O 1
ATOM 873 N N . ARG A 1 111 ? -26.755 6.176 24.288 1.00 90.12 111 ARG A N 1
ATOM 874 C CA . ARG A 1 111 ? -27.992 5.509 24.737 1.00 90.12 111 ARG A CA 1
ATOM 875 C C . ARG A 1 111 ? -28.930 6.462 25.470 1.00 90.12 111 ARG A C 1
ATOM 877 O O . ARG A 1 111 ? -30.136 6.336 25.297 1.00 90.12 111 ARG A O 1
ATOM 884 N N . GLN A 1 112 ? -28.377 7.385 26.253 1.00 90.50 112 GLN A N 1
ATOM 885 C CA . GLN A 1 112 ? -29.139 8.366 27.031 1.00 90.50 112 GLN A CA 1
ATOM 886 C C . GLN A 1 112 ? -29.726 9.494 26.167 1.00 90.50 112 GLN A C 1
ATOM 888 O O . GLN A 1 112 ? -30.647 10.186 26.593 1.00 90.50 112 GLN A O 1
ATOM 893 N N . ALA A 1 113 ? -29.219 9.678 24.945 1.00 86.62 113 ALA A N 1
ATOM 894 C CA . ALA A 1 113 ? -29.697 10.714 24.041 1.00 86.62 113 ALA A CA 1
ATOM 895 C C . ALA A 1 113 ? -31.176 10.529 23.627 1.00 86.62 113 ALA A C 1
ATOM 897 O O . ALA A 1 113 ? -31.629 9.392 23.444 1.00 86.62 113 ALA A O 1
ATOM 898 N N . PRO A 1 114 ? -31.923 11.630 23.396 1.00 87.06 114 PRO A N 1
ATOM 899 C CA . PRO A 1 114 ? -33.333 11.577 23.017 1.00 87.06 114 PRO A CA 1
ATOM 900 C C . PRO A 1 114 ? -33.603 10.666 21.814 1.00 87.06 114 PRO A C 1
ATOM 902 O O . PRO A 1 114 ? -32.898 10.695 20.805 1.00 87.06 114 PRO A O 1
ATOM 905 N N . HIS A 1 115 ? -34.688 9.891 21.869 1.00 75.44 115 HIS A N 1
ATOM 906 C CA . HIS A 1 115 ? -34.994 8.901 20.829 1.00 75.44 115 HIS A CA 1
ATOM 907 C C . HIS A 1 115 ? -35.234 9.523 19.436 1.00 75.44 115 HIS A C 1
ATOM 909 O O . HIS A 1 115 ? -35.035 8.866 18.419 1.00 75.44 115 HIS A O 1
ATOM 915 N N . ARG A 1 116 ? -35.621 10.807 19.383 1.00 79.62 116 ARG A N 1
ATOM 916 C CA . ARG A 1 116 ? -35.911 11.559 18.149 1.00 79.62 116 ARG A CA 1
ATOM 917 C C . ARG A 1 116 ? -34.728 12.378 17.609 1.00 79.62 116 ARG A C 1
ATOM 919 O O . ARG A 1 116 ? -34.946 13.319 16.854 1.00 79.62 116 ARG A O 1
ATOM 926 N N . THR A 1 117 ? -33.479 12.067 17.966 1.00 82.19 117 THR A N 1
ATOM 927 C CA . THR A 1 117 ? -32.323 12.743 17.346 1.00 82.19 117 THR A CA 1
ATOM 928 C C . THR A 1 117 ? -32.146 12.287 15.884 1.00 82.19 117 THR A C 1
ATOM 930 O O . THR A 1 117 ? -31.977 11.082 15.661 1.00 82.19 117 THR A O 1
ATOM 933 N N . PRO A 1 118 ? -32.128 13.205 14.892 1.00 85.88 118 PRO A N 1
ATOM 934 C CA . PRO A 1 118 ? -31.923 12.868 13.481 1.00 85.88 118 PRO A CA 1
ATOM 935 C C . PRO A 1 118 ? -30.631 12.084 13.248 1.00 85.88 118 PRO A C 1
ATOM 937 O O . PRO A 1 118 ? -29.607 12.376 13.861 1.00 85.88 118 PRO A O 1
ATOM 940 N N . ALA A 1 119 ? -30.651 11.101 12.348 1.00 86.44 119 ALA A N 1
ATOM 941 C CA . ALA A 1 119 ? -29.454 10.330 12.028 1.00 86.44 119 ALA A CA 1
ATOM 942 C C . ALA A 1 119 ? -28.393 11.202 11.336 1.00 86.44 119 ALA A C 1
ATOM 944 O O . ALA A 1 119 ? -28.706 12.015 10.468 1.00 86.44 119 ALA A O 1
ATOM 945 N N . VAL A 1 120 ? -27.121 10.991 11.682 1.00 90.06 120 VAL A N 1
ATOM 946 C CA . VAL A 1 120 ? -26.006 11.663 11.004 1.00 90.06 120 VAL A CA 1
ATOM 947 C C . VAL A 1 120 ? -25.892 11.174 9.566 1.00 90.06 120 VAL A C 1
ATOM 949 O O . VAL A 1 120 ? -25.869 9.970 9.293 1.00 90.06 120 VAL A O 1
ATOM 952 N N . ASP A 1 121 ? -25.681 12.110 8.646 1.00 89.12 121 ASP A N 1
ATOM 953 C CA . ASP A 1 121 ? -25.253 11.805 7.289 1.00 89.12 121 ASP A CA 1
ATOM 954 C C . ASP A 1 121 ? -23.776 11.351 7.249 1.00 89.12 121 ASP A C 1
ATOM 956 O O . ASP A 1 121 ? -22.860 12.091 6.888 1.00 89.12 121 ASP A O 1
ATOM 960 N N . CYS A 1 122 ? -23.516 10.107 7.661 1.00 90.19 122 CYS A N 1
ATOM 961 C CA . CYS A 1 122 ? -22.194 9.502 7.525 1.00 90.19 122 CYS A CA 1
ATOM 962 C C . CYS A 1 122 ? -21.933 9.158 6.051 1.00 90.19 122 CYS A C 1
ATOM 964 O O . CYS A 1 122 ? -22.570 8.248 5.512 1.00 90.19 122 CYS A O 1
ATOM 966 N N . ALA A 1 123 ? -20.992 9.860 5.414 1.00 87.94 123 ALA A N 1
ATOM 967 C CA . ALA A 1 123 ? -20.654 9.675 4.002 1.00 87.94 123 ALA A CA 1
ATOM 968 C C . ALA A 1 123 ? -20.229 8.228 3.648 1.00 87.94 123 ALA A C 1
ATOM 970 O O . ALA A 1 123 ? -20.764 7.687 2.681 1.00 87.94 123 ALA A O 1
ATOM 971 N N . PRO A 1 124 ? -19.341 7.558 4.412 1.00 88.38 124 PRO A N 1
ATOM 972 C CA . PRO A 1 124 ? -18.999 6.151 4.192 1.00 88.38 124 PRO A CA 1
ATOM 973 C C . PRO A 1 124 ? -19.958 5.156 4.869 1.00 88.38 124 PRO A C 1
ATOM 975 O O . PRO A 1 124 ? -19.591 3.999 5.017 1.00 88.38 124 PRO A O 1
ATOM 978 N N . LEU A 1 125 ? -21.171 5.538 5.295 1.00 87.31 125 LEU A N 1
ATOM 979 C CA . LEU A 1 125 ? -22.176 4.601 5.847 1.00 87.31 125 LEU A CA 1
ATOM 980 C C . LEU A 1 125 ? -21.720 3.805 7.093 1.00 87.31 125 LEU A C 1
ATOM 982 O O . LEU A 1 125 ? -22.106 2.649 7.284 1.00 87.31 125 LEU A O 1
ATOM 986 N N . ILE A 1 126 ? -20.849 4.367 7.930 1.00 90.88 126 ILE A N 1
ATOM 987 C CA . ILE A 1 126 ? -20.370 3.683 9.141 1.00 90.88 126 ILE A CA 1
ATOM 988 C C . ILE A 1 126 ? -21.504 3.613 10.161 1.00 90.88 126 ILE A C 1
ATOM 990 O O . ILE A 1 126 ? -22.236 4.584 10.359 1.00 90.88 126 ILE A O 1
ATOM 994 N N . ASN A 1 127 ? -21.603 2.486 10.864 1.00 91.00 127 ASN A N 1
ATOM 995 C CA . ASN A 1 127 ? -22.387 2.421 12.087 1.00 91.00 127 ASN A CA 1
ATOM 996 C C . ASN A 1 127 ? -21.635 3.172 13.200 1.00 91.00 127 ASN A C 1
ATOM 998 O O . ASN A 1 127 ? -20.790 2.601 13.886 1.00 91.00 127 ASN A O 1
ATOM 1002 N N . ILE A 1 128 ? -21.923 4.470 13.341 1.00 91.69 128 ILE A N 1
ATOM 1003 C CA . ILE A 1 128 ? -21.215 5.358 14.276 1.00 91.69 128 ILE A CA 1
ATOM 1004 C C . ILE A 1 128 ? -21.329 4.845 15.718 1.00 91.69 128 ILE A C 1
ATOM 1006 O O . ILE A 1 128 ? -20.350 4.903 16.448 1.00 91.69 128 ILE A O 1
ATOM 1010 N N . ARG A 1 129 ? -22.472 4.271 16.117 1.00 90.12 129 ARG A N 1
ATOM 1011 C CA . ARG A 1 129 ? -22.688 3.742 17.476 1.00 90.12 129 ARG A CA 1
ATOM 1012 C C . ARG A 1 129 ? -21.624 2.721 17.893 1.00 90.12 129 ARG A C 1
ATOM 1014 O O . ARG A 1 129 ? -21.232 2.675 19.058 1.00 90.12 129 ARG A O 1
ATOM 1021 N N . ASP A 1 130 ? -21.184 1.898 16.946 1.00 88.06 130 ASP A N 1
ATOM 1022 C CA . ASP A 1 130 ? -20.244 0.804 17.187 1.00 88.06 130 ASP A CA 1
ATOM 1023 C C . ASP A 1 130 ? -18.810 1.128 16.758 1.00 88.06 130 ASP A C 1
ATOM 1025 O O . ASP A 1 130 ? -17.932 0.276 16.879 1.00 88.06 130 ASP A O 1
ATOM 1029 N N . MET A 1 131 ? -18.551 2.357 16.310 1.00 89.50 131 MET A N 1
ATOM 1030 C CA . MET A 1 131 ? -17.235 2.792 15.858 1.00 89.50 131 MET A CA 1
ATOM 1031 C C . MET A 1 131 ? -16.216 2.755 17.008 1.00 89.50 131 MET A C 1
ATOM 1033 O O . MET A 1 131 ? -16.431 3.340 18.069 1.00 89.50 131 MET A O 1
ATOM 1037 N N . ARG A 1 132 ? -15.096 2.056 16.787 1.00 86.25 132 ARG A N 1
ATOM 1038 C CA . ARG A 1 132 ? -13.990 1.899 17.754 1.00 86.25 132 ARG A CA 1
ATOM 1039 C C . ARG A 1 132 ? -12.665 2.493 17.275 1.00 86.25 132 ARG A C 1
ATOM 1041 O O . ARG A 1 132 ? -11.719 2.586 18.049 1.00 86.25 132 ARG A O 1
ATOM 1048 N N . GLY A 1 133 ? -12.597 2.897 16.011 1.00 88.12 133 GLY A N 1
ATOM 1049 C CA . GLY A 1 133 ? -11.362 3.312 15.367 1.00 88.12 133 GLY A CA 1
ATOM 1050 C C . GLY A 1 133 ? -11.603 4.039 14.053 1.00 88.12 133 GLY A C 1
ATOM 1051 O O . GLY A 1 133 ? -12.737 4.410 13.737 1.00 88.12 133 GLY A O 1
ATOM 1052 N N . ASN A 1 134 ? -10.524 4.244 13.303 1.00 90.44 134 ASN A N 1
ATOM 1053 C CA . ASN A 1 134 ? -10.544 5.056 12.090 1.00 90.44 134 ASN A CA 1
ATOM 1054 C C . ASN A 1 134 ? -10.552 4.248 10.792 1.00 90.44 134 ASN A C 1
ATOM 1056 O O . ASN A 1 134 ? -10.746 4.856 9.745 1.00 90.44 134 ASN A O 1
ATOM 1060 N N . SER A 1 135 ? -10.412 2.920 10.838 1.00 88.94 135 SER A N 1
ATOM 1061 C CA . SER A 1 135 ? -10.253 2.091 9.632 1.00 88.94 135 SER A CA 1
ATOM 1062 C C . SER A 1 135 ? -11.313 2.341 8.548 1.00 88.94 135 SER A C 1
ATOM 1064 O O . SER A 1 135 ? -10.989 2.451 7.373 1.00 88.94 135 SER A O 1
ATOM 1066 N N . ALA A 1 136 ? -12.581 2.510 8.931 1.00 88.50 136 ALA A N 1
ATOM 1067 C CA . ALA A 1 136 ? -13.667 2.832 8.000 1.00 88.50 136 ALA A CA 1
ATOM 1068 C C . ALA A 1 136 ? -13.992 4.340 7.915 1.00 88.50 136 ALA A C 1
ATOM 1070 O O . ALA A 1 136 ? -14.863 4.744 7.142 1.00 88.50 136 ALA A O 1
ATOM 1071 N N . CYS A 1 137 ? -13.357 5.178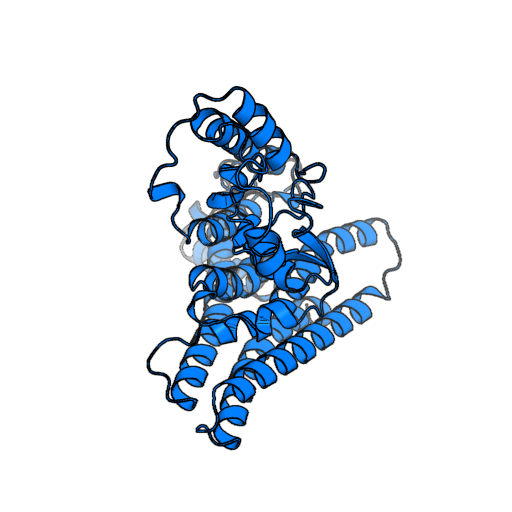 8.742 1.00 90.69 137 CYS A N 1
ATOM 1072 C CA . CYS A 1 137 ? -13.684 6.588 8.931 1.00 90.69 137 CYS A CA 1
ATOM 1073 C C . CYS A 1 137 ? -12.811 7.508 8.081 1.00 90.69 137 CYS A C 1
ATOM 1075 O O . CYS A 1 137 ? -11.609 7.616 8.276 1.00 90.69 137 CYS A O 1
ATOM 1077 N N . HIS A 1 138 ? -13.442 8.310 7.222 1.00 88.94 138 HIS A N 1
ATOM 1078 C CA . HIS A 1 138 ? -12.749 9.335 6.427 1.00 88.94 138 HIS A CA 1
ATOM 1079 C C . HIS A 1 138 ? -12.469 10.642 7.196 1.00 88.94 138 HIS A C 1
ATOM 1081 O O . HIS A 1 138 ? -12.344 11.695 6.572 1.00 88.94 138 HIS A O 1
ATOM 1087 N N . MET A 1 139 ? -12.488 10.613 8.536 1.00 90.31 139 MET A N 1
ATOM 1088 C CA . MET A 1 139 ? -12.242 11.765 9.427 1.00 90.31 139 MET A CA 1
ATOM 1089 C C . MET A 1 139 ? -12.964 13.054 8.998 1.00 90.31 139 MET A C 1
ATOM 1091 O O . MET A 1 139 ? -12.433 14.155 8.939 1.00 90.31 139 MET A O 1
ATOM 1095 N N . CYS A 1 140 ? -14.232 12.868 8.666 1.00 89.75 140 CYS A N 1
ATOM 1096 C CA . CYS A 1 140 ? -15.088 13.807 7.961 1.00 89.75 140 CYS A CA 1
ATOM 1097 C C . CYS A 1 140 ? -15.702 14.894 8.869 1.00 89.75 140 CYS A C 1
ATOM 1099 O O . CYS A 1 140 ? -16.113 15.945 8.385 1.00 89.75 140 CYS A O 1
ATOM 1101 N N . GLY A 1 141 ? -15.801 14.637 10.176 1.00 91.00 141 GLY A N 1
ATOM 1102 C CA . GLY A 1 141 ? -16.330 15.589 11.158 1.00 91.00 141 GLY A CA 1
ATOM 1103 C C . GLY A 1 141 ? -17.853 15.740 11.197 1.00 91.00 141 GLY A C 1
ATOM 1104 O O . GLY A 1 141 ? -18.359 16.250 12.185 1.00 91.00 141 GLY A O 1
ATOM 1105 N N . ARG A 1 142 ? -18.613 15.230 10.212 1.00 91.25 142 ARG A N 1
ATOM 1106 C CA . ARG A 1 142 ? -20.096 15.315 10.190 1.00 91.25 142 ARG A CA 1
ATOM 1107 C C . ARG A 1 142 ? -20.786 14.738 11.430 1.00 91.25 142 ARG A C 1
ATOM 1109 O O . ARG A 1 142 ? -21.894 15.143 11.748 1.00 91.25 142 ARG A O 1
ATOM 1116 N N . CYS A 1 143 ? -20.162 13.765 12.092 1.00 92.50 143 CYS A N 1
ATOM 1117 C CA . CYS A 1 143 ? -20.682 13.157 13.315 1.00 92.50 143 CYS A CA 1
ATOM 1118 C C . CYS A 1 143 ? -20.233 13.864 14.598 1.00 92.50 143 CYS A C 1
ATOM 1120 O O . CYS A 1 143 ? -20.700 13.479 15.663 1.00 92.50 143 CYS A O 1
ATOM 1122 N N . SER A 1 144 ? -19.338 14.852 14.524 1.00 94.06 144 SER A N 1
ATOM 1123 C CA . SER A 1 144 ? -18.800 15.540 15.699 1.00 94.06 144 SER A CA 1
ATOM 1124 C C . SER A 1 144 ? -19.910 16.238 16.483 1.00 94.06 144 SER A C 1
ATOM 1126 O O . SER A 1 144 ? -20.746 16.917 15.895 1.00 94.06 144 SER A O 1
ATOM 1128 N N . GLY A 1 145 ? -19.932 16.054 17.803 1.00 92.00 145 GLY A N 1
ATOM 1129 C CA . GLY A 1 145 ? -20.966 16.595 18.689 1.00 92.00 145 GLY A CA 1
ATOM 1130 C C . GLY A 1 145 ? -22.310 15.864 18.609 1.00 92.00 145 GLY A C 1
ATOM 1131 O O . GLY A 1 145 ? -23.236 16.195 19.344 1.00 92.00 145 GLY A O 1
ATOM 1132 N N . HIS A 1 146 ? -22.454 14.844 17.757 1.00 93.00 146 HIS A N 1
ATOM 1133 C CA . HIS A 1 146 ? -23.717 14.122 17.664 1.00 93.00 146 HIS A CA 1
ATOM 1134 C C . HIS A 1 146 ? -24.039 13.416 18.988 1.00 93.00 146 HIS A C 1
ATOM 1136 O O . HIS A 1 146 ? -23.235 12.615 19.478 1.00 93.00 146 HIS A O 1
ATOM 1142 N N . ARG A 1 147 ? -25.234 13.700 19.535 1.00 91.12 147 ARG A N 1
ATOM 1143 C CA . ARG A 1 147 ? -25.745 13.160 20.812 1.00 91.12 147 ARG A CA 1
ATOM 1144 C C . ARG A 1 147 ? -24.860 13.473 22.030 1.00 91.12 147 ARG A C 1
ATOM 1146 O O . ARG A 1 147 ? -24.903 12.717 22.995 1.00 91.12 147 ARG A O 1
ATOM 1153 N N . ASP A 1 148 ? -23.981 14.478 21.943 1.00 91.50 148 ASP A N 1
ATOM 1154 C CA . ASP A 1 148 ? -22.899 14.734 22.918 1.00 91.50 148 ASP A CA 1
ATOM 1155 C C . ASP A 1 148 ? -22.026 13.499 23.223 1.00 91.50 148 ASP A C 1
ATOM 1157 O O . ASP A 1 148 ? -21.310 13.428 24.229 1.00 91.50 148 ASP A O 1
ATOM 1161 N N . ALA A 1 149 ? -22.090 12.513 22.324 1.00 93.38 149 ALA A N 1
ATOM 1162 C CA . ALA A 1 149 ? -21.503 11.192 22.460 1.00 93.38 149 ALA A CA 1
ATOM 1163 C C . ALA A 1 149 ? -20.296 11.019 21.540 1.00 93.38 149 ALA A C 1
ATOM 1165 O O . ALA A 1 149 ? -19.424 10.203 21.822 1.00 93.38 149 ALA A O 1
ATOM 1166 N N . VAL A 1 150 ? -20.237 11.769 20.437 1.00 95.31 150 VAL A N 1
ATOM 1167 C CA . VAL A 1 150 ? -19.145 11.692 19.466 1.00 95.31 150 VAL A CA 1
ATOM 1168 C C . VAL A 1 150 ? -18.237 12.901 19.613 1.00 95.31 150 VAL A C 1
ATOM 1170 O O . VAL A 1 150 ? -18.630 14.022 19.293 1.00 95.31 150 VAL A O 1
ATOM 1173 N N . THR A 1 151 ? -17.001 12.679 20.048 1.00 95.25 151 THR A N 1
ATOM 1174 C CA . THR A 1 151 ? -16.014 13.750 20.222 1.00 95.25 151 THR A CA 1
ATOM 1175 C C . THR A 1 151 ? -14.701 13.399 19.545 1.00 95.25 151 THR A C 1
ATOM 1177 O O . THR A 1 151 ? -14.313 12.232 19.468 1.00 95.25 151 THR A O 1
ATOM 1180 N N . LEU A 1 152 ? -14.010 14.411 19.018 1.00 95.69 152 LEU A N 1
ATOM 1181 C CA . LEU A 1 152 ? -12.637 14.234 18.564 1.00 95.69 152 LEU A CA 1
ATOM 1182 C C . LEU A 1 152 ? -11.755 14.034 19.801 1.00 95.69 152 LEU A C 1
ATOM 1184 O O . LEU A 1 152 ? -11.742 14.873 20.698 1.00 95.69 152 LEU A O 1
ATOM 1188 N N . ALA A 1 153 ? -11.049 12.912 19.857 1.00 94.75 153 ALA A N 1
ATOM 1189 C CA . ALA A 1 153 ? -10.184 12.548 20.966 1.00 94.75 153 ALA A CA 1
ATOM 1190 C C . ALA A 1 153 ? -8.803 12.153 20.449 1.00 94.75 153 ALA A C 1
ATOM 1192 O O . ALA A 1 153 ? -8.647 11.672 19.322 1.00 94.75 153 ALA A O 1
ATOM 1193 N N . THR A 1 154 ? -7.797 12.328 21.296 1.00 95.38 154 THR A N 1
ATOM 1194 C CA . THR A 1 154 ? -6.457 11.809 21.047 1.00 95.38 154 THR A CA 1
ATOM 1195 C C . THR A 1 154 ? -6.354 10.360 21.515 1.00 95.38 154 THR A C 1
ATOM 1197 O O . THR A 1 154 ? -7.089 9.896 22.391 1.00 95.38 154 THR A O 1
ATOM 1200 N N . ARG A 1 155 ? -5.440 9.615 20.903 1.00 93.75 155 ARG A N 1
ATOM 1201 C CA . ARG A 1 155 ? -5.054 8.266 21.311 1.00 93.75 155 ARG A CA 1
ATOM 1202 C C . ARG A 1 155 ? -3.595 8.024 20.970 1.00 93.75 155 ARG A C 1
ATOM 1204 O O . ARG A 1 155 ? -3.048 8.640 20.060 1.00 93.75 155 ARG A O 1
ATOM 1211 N N . SER A 1 156 ? -2.979 7.065 21.652 1.00 93.94 156 SER A N 1
ATOM 1212 C CA . SER A 1 156 ? -1.698 6.546 21.181 1.00 93.94 156 SER A CA 1
ATOM 1213 C C . SER A 1 156 ? -1.901 5.796 19.850 1.00 93.94 156 SER A C 1
ATOM 1215 O O . SER A 1 156 ? -2.850 5.008 19.756 1.00 93.94 156 SER A O 1
ATOM 1217 N N . PRO A 1 157 ? -0.999 5.970 18.863 1.00 93.44 157 PRO A N 1
ATOM 1218 C CA . PRO A 1 157 ? -1.008 5.251 17.580 1.00 93.44 157 PRO A CA 1
ATOM 1219 C C . PRO A 1 157 ? -1.123 3.723 17.680 1.00 93.44 157 PRO A C 1
ATOM 1221 O O . PRO A 1 157 ? -1.543 3.059 16.741 1.00 93.44 157 PRO A O 1
ATOM 1224 N N . ASN A 1 158 ? -0.760 3.149 18.827 1.00 94.44 158 ASN A N 1
ATOM 1225 C CA . ASN A 1 158 ? -0.741 1.703 19.024 1.00 94.44 158 ASN A CA 1
ATOM 1226 C C . ASN A 1 158 ? -2.083 1.145 19.513 1.00 94.44 158 ASN A C 1
ATOM 1228 O O . ASN A 1 158 ? -2.300 -0.060 19.433 1.00 94.44 158 ASN A O 1
ATOM 1232 N N . VAL A 1 159 ? -2.973 1.985 20.055 1.00 92.38 159 VAL A N 1
ATOM 1233 C CA . VAL A 1 159 ? -4.159 1.514 20.792 1.00 92.38 159 VAL A CA 1
ATOM 1234 C C . VAL A 1 159 ? -5.114 0.748 19.888 1.00 92.38 159 VAL A C 1
ATOM 1236 O O . VAL A 1 159 ? -5.562 -0.322 20.281 1.00 92.38 159 VAL A O 1
ATOM 1239 N N . GLU A 1 160 ? -5.407 1.238 18.681 1.00 92.06 160 GLU A N 1
ATOM 1240 C CA . GLU A 1 160 ? -6.341 0.546 17.777 1.00 92.06 160 GLU A CA 1
ATOM 1241 C C . GLU A 1 160 ? -5.815 -0.830 17.351 1.00 92.06 160 GLU A C 1
ATOM 1243 O O . GLU A 1 160 ? -6.598 -1.763 17.221 1.00 92.06 160 GLU A O 1
ATOM 1248 N N . ILE A 1 161 ? -4.498 -0.972 17.181 1.00 92.94 161 ILE A N 1
ATOM 1249 C CA . ILE A 1 161 ? -3.870 -2.244 16.800 1.00 92.94 161 ILE A CA 1
ATOM 1250 C C . ILE A 1 161 ? -3.860 -3.210 17.986 1.00 92.94 161 ILE A C 1
ATOM 1252 O O . ILE A 1 161 ? -4.241 -4.364 17.842 1.00 92.94 161 ILE A O 1
ATOM 1256 N N . LEU A 1 162 ? -3.456 -2.734 19.166 1.00 92.00 162 LEU A N 1
ATOM 1257 C CA . LEU A 1 162 ? -3.336 -3.567 20.365 1.00 92.00 162 LEU A CA 1
ATOM 1258 C C . LEU A 1 162 ? -4.690 -3.944 20.986 1.00 92.00 162 LEU A C 1
ATOM 1260 O O . LEU A 1 162 ? -4.760 -4.922 21.719 1.00 92.00 162 LEU A O 1
ATOM 1264 N N . SER A 1 163 ? -5.747 -3.169 20.728 1.00 87.06 163 SER A N 1
ATOM 1265 C CA . SER A 1 163 ? -7.107 -3.454 21.217 1.00 87.06 163 SER A CA 1
ATOM 1266 C C . SER A 1 163 ? -7.998 -4.157 20.190 1.00 87.06 163 SER A C 1
ATOM 1268 O O . SER A 1 163 ? -9.150 -4.463 20.504 1.00 87.06 163 SER A O 1
ATOM 1270 N N . ALA A 1 164 ? -7.491 -4.415 18.978 1.00 82.62 164 ALA A N 1
ATOM 1271 C CA . ALA A 1 164 ? -8.230 -5.147 17.959 1.00 82.62 164 ALA A CA 1
ATOM 1272 C C . ALA A 1 164 ? -8.465 -6.592 18.415 1.00 82.62 164 ALA A C 1
ATOM 1274 O O . ALA A 1 164 ? -7.523 -7.320 18.725 1.00 82.62 164 ALA A O 1
ATOM 1275 N N . SER A 1 165 ? -9.728 -7.014 18.444 1.00 75.00 165 SER A N 1
ATOM 1276 C CA . SER A 1 165 ? -10.064 -8.421 18.659 1.00 75.00 165 SER A CA 1
ATOM 1277 C C . SER A 1 165 ? -9.917 -9.210 17.357 1.00 75.00 165 SER A C 1
ATOM 1279 O O . SER A 1 165 ? -9.950 -8.627 16.275 1.00 75.00 165 SER A O 1
ATOM 1281 N N . GLU A 1 166 ? -9.845 -10.543 17.425 1.00 73.56 166 GLU A N 1
ATOM 1282 C CA . GLU A 1 166 ? -9.814 -11.395 16.221 1.00 73.56 166 GLU A CA 1
ATOM 1283 C C . GLU A 1 166 ? -10.980 -11.121 15.255 1.00 73.56 166 GLU A C 1
ATOM 1285 O O . GLU A 1 166 ? -10.824 -11.244 14.045 1.00 73.56 166 GLU A O 1
ATOM 1290 N N . LYS A 1 167 ? -12.140 -10.687 15.770 1.00 73.50 167 LYS A N 1
ATOM 1291 C CA . LYS A 1 167 ? -13.323 -10.340 14.963 1.00 73.50 167 LYS A CA 1
ATOM 1292 C C . LYS A 1 167 ? -13.198 -8.994 14.242 1.00 73.50 167 LYS A C 1
ATOM 1294 O O . LYS A 1 167 ? -13.919 -8.760 13.277 1.00 73.50 167 LYS A O 1
ATOM 1299 N N . ASP A 1 168 ? -12.315 -8.119 14.717 1.00 78.12 168 ASP A N 1
ATOM 1300 C CA . ASP A 1 168 ? -12.053 -6.799 14.133 1.00 78.12 168 ASP A CA 1
ATOM 1301 C C . ASP A 1 168 ? -10.947 -6.847 13.060 1.00 78.12 168 ASP A C 1
ATOM 1303 O O . ASP A 1 168 ? -10.683 -5.843 12.389 1.00 78.12 168 ASP A O 1
ATOM 1307 N N . VAL A 1 169 ? -10.288 -8.002 12.912 1.00 85.88 169 VAL A N 1
ATOM 1308 C CA . VAL A 1 169 ? -9.193 -8.221 11.969 1.00 85.88 169 VAL A CA 1
ATOM 1309 C C . VAL A 1 169 ? -9.724 -8.881 10.704 1.00 85.88 169 VAL A C 1
ATOM 1311 O O . VAL A 1 169 ? -10.302 -9.965 10.727 1.00 85.88 169 VAL A O 1
ATOM 1314 N N . SER A 1 170 ? -9.491 -8.230 9.570 1.00 90.69 170 SER A N 1
ATOM 1315 C CA . SER A 1 170 ? -9.853 -8.759 8.258 1.00 90.69 170 SER A CA 1
ATOM 1316 C C . SER A 1 170 ? -8.658 -9.459 7.620 1.00 90.69 170 SER A C 1
ATOM 1318 O O . SER A 1 170 ? -7.602 -8.850 7.437 1.00 90.69 170 SER A O 1
ATOM 1320 N N . ALA A 1 171 ? -8.842 -10.711 7.193 1.00 93.75 171 ALA A N 1
ATOM 1321 C CA . ALA A 1 171 ? -7.836 -11.427 6.409 1.00 93.75 171 ALA A CA 1
ATOM 1322 C C . ALA A 1 171 ? -7.463 -10.660 5.127 1.00 93.75 171 ALA A C 1
ATOM 1324 O O . ALA A 1 171 ? -6.296 -10.613 4.760 1.00 93.75 171 ALA A O 1
ATOM 1325 N N . TRP A 1 172 ? -8.421 -9.982 4.483 1.00 94.94 172 TRP A N 1
ATOM 1326 C CA . TRP A 1 172 ? -8.155 -9.172 3.289 1.00 94.94 172 TRP A CA 1
ATOM 1327 C C . TRP A 1 172 ? -7.308 -7.932 3.581 1.00 94.94 172 TRP A C 1
ATOM 1329 O O . TRP A 1 172 ? -6.468 -7.572 2.763 1.00 94.94 172 TRP A O 1
ATOM 1339 N N . GLU A 1 173 ? -7.482 -7.296 4.744 1.00 94.75 173 GLU A N 1
ATOM 1340 C CA . GLU A 1 173 ? -6.616 -6.183 5.162 1.00 94.75 173 GLU A CA 1
ATOM 1341 C C . GLU A 1 173 ? -5.197 -6.678 5.465 1.00 94.75 173 GLU A C 1
ATOM 1343 O O . GLU A 1 173 ? -4.225 -6.030 5.082 1.00 94.75 173 GLU A O 1
ATOM 1348 N N . ALA A 1 174 ? -5.064 -7.846 6.100 1.00 95.94 174 ALA A N 1
ATOM 1349 C CA . ALA A 1 174 ? -3.765 -8.465 6.343 1.00 95.94 174 ALA A CA 1
ATOM 1350 C C . ALA A 1 174 ? -3.064 -8.880 5.036 1.00 95.94 174 ALA A C 1
ATOM 1352 O O . ALA A 1 174 ? -1.876 -8.615 4.870 1.00 95.94 174 ALA A O 1
ATOM 1353 N N . LEU A 1 175 ? -3.793 -9.469 4.082 1.00 97.25 175 LEU A N 1
ATOM 1354 C CA . LEU A 1 175 ? -3.271 -9.796 2.751 1.00 97.25 175 LEU A CA 1
ATOM 1355 C C . LEU A 1 175 ? -2.880 -8.538 1.971 1.00 97.25 175 LEU A C 1
ATOM 1357 O O . LEU A 1 175 ? -1.823 -8.520 1.347 1.00 97.25 175 LEU A O 1
ATOM 1361 N N . LEU A 1 176 ? -3.674 -7.466 2.052 1.00 97.50 176 LEU A N 1
ATOM 1362 C CA . LEU A 1 176 ? -3.311 -6.175 1.472 1.00 97.50 176 LEU A CA 1
ATOM 1363 C C . LEU A 1 176 ? -2.031 -5.617 2.084 1.00 97.50 176 LEU A C 1
ATOM 1365 O O . LEU A 1 176 ? -1.186 -5.126 1.347 1.00 97.50 176 LEU A O 1
ATOM 1369 N N . LEU A 1 177 ? -1.849 -5.717 3.397 1.00 97.94 177 LEU A N 1
ATOM 1370 C CA . LEU A 1 177 ? -0.612 -5.286 4.037 1.00 97.94 177 LEU A CA 1
ATOM 1371 C C . LEU A 1 177 ? 0.594 -6.120 3.570 1.00 97.94 177 LEU A C 1
ATOM 1373 O O . LEU A 1 177 ? 1.603 -5.554 3.163 1.00 97.94 177 LEU A O 1
ATOM 1377 N N . ILE A 1 178 ? 0.482 -7.449 3.610 1.00 97.88 178 ILE A N 1
ATOM 1378 C CA . ILE A 1 178 ? 1.592 -8.378 3.354 1.00 97.88 178 ILE A CA 1
ATOM 1379 C C . ILE A 1 178 ? 1.939 -8.457 1.865 1.00 97.88 178 ILE A C 1
ATOM 1381 O O . ILE A 1 178 ? 3.085 -8.251 1.482 1.00 97.88 178 ILE A O 1
ATOM 1385 N N . PHE A 1 179 ? 0.958 -8.758 1.018 1.00 98.19 179 PHE A N 1
ATOM 1386 C CA . PHE A 1 179 ? 1.181 -8.939 -0.413 1.00 98.19 179 PHE A CA 1
ATOM 1387 C C . PHE A 1 179 ? 1.042 -7.632 -1.182 1.00 98.19 179 PHE A C 1
ATOM 1389 O O . PHE A 1 179 ? 1.777 -7.429 -2.134 1.00 98.19 179 PHE A O 1
ATOM 1396 N N . GLY A 1 180 ? 0.141 -6.734 -0.783 1.00 97.50 180 GLY A N 1
ATOM 1397 C CA . GLY A 1 180 ? -0.032 -5.447 -1.459 1.00 97.50 180 GLY A CA 1
ATOM 1398 C C . GLY A 1 180 ? 1.070 -4.448 -1.103 1.00 97.50 180 GLY A C 1
ATOM 1399 O O . GLY A 1 180 ? 1.924 -4.149 -1.932 1.00 97.50 180 GLY A O 1
ATOM 1400 N N . LEU A 1 181 ? 1.055 -3.920 0.123 1.00 97.56 181 LEU A N 1
ATOM 1401 C CA . LEU A 1 181 ? 1.961 -2.844 0.543 1.00 97.56 181 LEU A CA 1
ATOM 1402 C C . LEU A 1 181 ? 3.411 -3.318 0.668 1.00 97.56 181 LEU A C 1
ATOM 1404 O O . LEU A 1 181 ? 4.310 -2.612 0.231 1.00 97.56 181 LEU A O 1
ATOM 1408 N N . LEU A 1 182 ? 3.651 -4.477 1.285 1.00 98.00 182 LEU A N 1
ATOM 1409 C CA . LEU A 1 182 ? 5.014 -4.966 1.517 1.00 98.00 182 LEU A CA 1
ATOM 1410 C C . LEU A 1 182 ? 5.575 -5.770 0.334 1.00 98.00 182 LEU A C 1
ATOM 1412 O O . LEU A 1 182 ? 6.787 -5.776 0.148 1.00 98.00 182 LEU A O 1
ATOM 1416 N N . GLY A 1 183 ? 4.730 -6.419 -0.471 1.00 97.62 183 GLY A N 1
ATOM 1417 C CA . GLY A 1 183 ? 5.144 -7.194 -1.647 1.00 97.62 183 GLY A CA 1
ATOM 1418 C C . GLY A 1 183 ? 5.096 -6.388 -2.948 1.00 97.62 183 GLY A C 1
ATOM 1419 O O . GLY A 1 183 ? 6.126 -5.933 -3.445 1.00 97.62 183 GLY A O 1
ATOM 1420 N N . VAL A 1 184 ? 3.889 -6.200 -3.487 1.00 98.06 184 VAL A N 1
ATOM 1421 C CA . VAL A 1 184 ? 3.638 -5.584 -4.799 1.00 98.06 184 VAL A CA 1
ATOM 1422 C C . VAL A 1 184 ? 4.192 -4.171 -4.864 1.00 98.06 184 VAL A C 1
ATOM 1424 O O . VAL A 1 184 ? 4.880 -3.849 -5.827 1.00 98.06 184 VAL A O 1
ATOM 1427 N N . ALA A 1 185 ? 3.933 -3.329 -3.859 1.00 96.19 185 ALA A N 1
ATOM 1428 C CA . ALA A 1 185 ? 4.414 -1.951 -3.883 1.00 96.19 185 ALA A CA 1
ATOM 1429 C C . ALA A 1 185 ? 5.950 -1.895 -3.855 1.00 96.19 185 ALA A C 1
ATOM 1431 O O . ALA A 1 185 ? 6.540 -1.161 -4.637 1.00 96.19 185 ALA A O 1
ATOM 1432 N N . THR A 1 186 ? 6.598 -2.717 -3.027 1.00 95.94 186 THR A N 1
ATOM 1433 C CA . THR A 1 186 ? 8.064 -2.834 -2.973 1.00 95.94 186 THR A CA 1
ATOM 1434 C C . THR A 1 186 ? 8.648 -3.222 -4.333 1.00 95.94 186 THR A C 1
ATOM 1436 O O . THR A 1 186 ? 9.494 -2.502 -4.855 1.00 95.94 186 THR A O 1
ATOM 1439 N N . GLY A 1 187 ? 8.133 -4.283 -4.968 1.00 96.25 187 GLY A N 1
ATOM 1440 C CA . GLY A 1 187 ? 8.574 -4.682 -6.310 1.00 96.25 187 GLY A CA 1
ATOM 1441 C C . GLY A 1 187 ? 8.312 -3.603 -7.365 1.00 96.25 187 GLY A C 1
ATOM 1442 O O . GLY A 1 187 ? 9.166 -3.338 -8.208 1.00 96.25 187 GLY A O 1
ATOM 1443 N N . ALA A 1 188 ? 7.161 -2.932 -7.282 1.00 96.06 188 ALA A N 1
ATOM 1444 C CA . ALA A 1 188 ? 6.782 -1.843 -8.177 1.00 96.06 188 ALA A CA 1
ATOM 1445 C C . ALA A 1 188 ? 7.678 -0.601 -8.033 1.00 96.06 188 ALA A C 1
ATOM 1447 O O . ALA A 1 188 ? 7.878 0.105 -9.012 1.00 96.06 188 ALA A O 1
ATOM 1448 N N . PHE A 1 189 ? 8.225 -0.326 -6.847 1.00 94.12 189 PHE A N 1
ATOM 1449 C CA . PHE A 1 189 ? 9.165 0.780 -6.648 1.00 94.12 189 PHE A CA 1
ATOM 1450 C C . PHE A 1 189 ? 10.614 0.415 -6.999 1.00 94.12 189 PHE A C 1
ATOM 1452 O O . PHE A 1 189 ? 11.395 1.308 -7.314 1.00 94.12 189 PHE A O 1
ATOM 1459 N N . GLN A 1 190 ? 10.981 -0.867 -6.937 1.00 93.62 190 GLN A N 1
ATOM 1460 C CA . GLN A 1 190 ? 12.367 -1.322 -7.089 1.00 93.62 190 GLN A CA 1
ATOM 1461 C C . GLN A 1 190 ? 12.767 -1.683 -8.518 1.00 93.62 190 GLN A C 1
ATOM 1463 O O . GLN A 1 190 ? 13.938 -1.532 -8.859 1.00 93.62 190 GLN A O 1
ATOM 1468 N N . TRP A 1 191 ? 11.837 -2.185 -9.339 1.00 94.44 191 TRP A N 1
ATOM 1469 C CA . TRP A 1 191 ? 12.185 -2.851 -10.602 1.00 94.44 191 TRP A CA 1
ATOM 1470 C C . TRP A 1 191 ? 13.040 -1.981 -11.535 1.00 94.44 191 TRP A C 1
ATOM 1472 O O . TRP A 1 191 ? 14.016 -2.477 -12.094 1.00 94.44 191 TRP A O 1
ATOM 1482 N N . SER A 1 192 ? 12.730 -0.685 -11.649 1.00 90.94 192 SER A N 1
ATOM 1483 C CA . SER A 1 192 ? 13.417 0.240 -12.560 1.00 90.94 192 SER A CA 1
ATOM 1484 C C . SER A 1 192 ? 14.843 0.579 -12.120 1.00 90.94 192 SER A C 1
ATOM 1486 O O . SER A 1 192 ? 15.673 0.926 -12.955 1.00 90.94 192 SER A O 1
ATOM 1488 N N . ALA A 1 193 ? 15.146 0.441 -10.827 1.00 90.69 193 ALA A N 1
ATOM 1489 C CA . ALA A 1 193 ? 16.474 0.666 -10.260 1.00 90.69 193 ALA A CA 1
ATOM 1490 C C . ALA A 1 193 ? 17.269 -0.635 -10.057 1.00 90.69 193 ALA A C 1
ATOM 1492 O O . ALA A 1 193 ? 18.415 -0.581 -9.624 1.00 90.69 193 ALA A O 1
ATOM 1493 N N . SER A 1 194 ? 16.681 -1.808 -10.321 1.00 94.88 194 SER A N 1
ATOM 1494 C CA . SER A 1 194 ? 17.278 -3.088 -9.941 1.00 94.88 194 SER A CA 1
ATOM 1495 C C . SER A 1 194 ? 18.327 -3.579 -10.951 1.00 94.88 194 SER A C 1
ATOM 1497 O O . SER A 1 194 ? 17.977 -3.908 -12.090 1.00 94.88 194 SER A O 1
ATOM 1499 N N . PRO A 1 195 ? 19.596 -3.785 -10.540 1.00 95.06 195 PRO A N 1
ATOM 1500 C CA . PRO A 1 195 ? 20.610 -4.398 -11.400 1.00 95.06 195 PRO A CA 1
ATOM 1501 C C . PRO A 1 195 ? 20.255 -5.832 -11.809 1.00 95.06 195 PRO A C 1
ATOM 1503 O O . PRO A 1 195 ? 20.702 -6.316 -12.848 1.00 95.06 195 PRO A O 1
ATOM 1506 N N . TRP A 1 196 ? 19.458 -6.534 -10.997 1.00 94.38 196 TRP A N 1
ATOM 1507 C CA . TRP A 1 196 ? 19.005 -7.896 -11.292 1.00 94.38 196 TRP A CA 1
ATOM 1508 C C . TRP A 1 196 ? 17.990 -7.904 -12.430 1.00 94.38 196 TRP A C 1
ATOM 1510 O O . TRP A 1 196 ? 18.040 -8.781 -13.291 1.00 94.38 196 TRP A O 1
ATOM 1520 N N . PHE A 1 197 ? 17.107 -6.902 -12.471 1.00 95.38 197 PHE A N 1
ATOM 1521 C CA . PHE A 1 197 ? 16.167 -6.725 -13.571 1.00 95.38 197 PHE A CA 1
ATOM 1522 C C . PHE A 1 197 ? 16.906 -6.481 -14.891 1.00 95.38 197 PHE A C 1
ATOM 1524 O O . PHE A 1 197 ? 16.619 -7.141 -15.888 1.00 95.38 197 PHE A O 1
ATOM 1531 N N . VAL A 1 198 ? 17.910 -5.596 -14.880 1.00 95.25 198 VAL A N 1
ATOM 1532 C CA . VAL A 1 198 ? 18.730 -5.297 -16.065 1.00 95.25 198 VAL A CA 1
ATOM 1533 C C . VAL A 1 198 ? 19.448 -6.549 -16.576 1.00 95.25 198 VAL A C 1
ATOM 1535 O O . VAL A 1 198 ? 19.370 -6.852 -17.766 1.00 95.25 198 VAL A O 1
ATOM 1538 N N . GLN A 1 199 ? 20.087 -7.316 -15.688 1.00 95.81 199 GLN A N 1
ATOM 1539 C CA . GLN A 1 199 ? 20.769 -8.564 -16.054 1.00 95.81 199 GLN A CA 1
ATOM 1540 C C . GLN A 1 199 ? 19.801 -9.612 -16.610 1.00 95.81 199 GLN A C 1
ATOM 1542 O O . GLN A 1 199 ? 20.078 -10.228 -17.637 1.00 95.81 199 GLN A O 1
ATOM 1547 N N . MET A 1 200 ? 18.641 -9.786 -15.971 1.00 96.19 200 MET A N 1
ATOM 1548 C CA . MET A 1 200 ? 17.599 -10.700 -16.439 1.00 96.19 200 MET A CA 1
ATOM 1549 C C . MET A 1 200 ? 17.087 -10.300 -17.827 1.00 96.19 200 MET A C 1
ATOM 1551 O O . MET A 1 200 ? 16.944 -11.162 -18.692 1.00 96.19 200 MET A O 1
ATOM 1555 N N . LYS A 1 201 ? 16.861 -9.001 -18.063 1.00 96.19 201 LYS A N 1
ATOM 1556 C CA . LYS A 1 201 ? 16.444 -8.472 -19.367 1.00 96.19 201 LYS A CA 1
ATOM 1557 C C . LYS A 1 201 ? 17.484 -8.746 -20.445 1.00 96.19 201 LYS A C 1
ATOM 1559 O O . LYS A 1 201 ? 17.130 -9.260 -21.501 1.00 96.19 201 LYS A O 1
ATOM 1564 N N . GLN A 1 202 ? 18.754 -8.446 -20.175 1.00 96.44 202 GLN A N 1
ATOM 1565 C CA . GLN A 1 202 ? 19.844 -8.690 -21.122 1.00 96.44 202 GLN A CA 1
ATOM 1566 C C . GLN A 1 202 ? 19.988 -10.183 -21.440 1.00 96.44 202 GLN A C 1
ATOM 1568 O O . GLN A 1 202 ? 20.045 -10.549 -22.610 1.00 96.44 202 GLN A O 1
ATOM 1573 N N . ALA A 1 203 ? 19.967 -11.052 -20.426 1.00 96.62 203 ALA A N 1
ATOM 1574 C CA . ALA A 1 203 ? 20.060 -12.498 -20.617 1.00 96.62 203 ALA A CA 1
ATOM 1575 C C . ALA A 1 203 ? 18.872 -13.060 -21.417 1.00 96.62 203 ALA A C 1
ATOM 1577 O O . ALA A 1 203 ? 19.069 -13.850 -22.340 1.00 96.62 203 ALA A O 1
ATOM 1578 N N . ALA A 1 204 ? 17.646 -12.630 -21.101 1.00 96.94 204 ALA A N 1
ATOM 1579 C CA . ALA A 1 204 ? 16.448 -13.056 -21.818 1.00 96.94 204 ALA A CA 1
ATOM 1580 C C . ALA A 1 204 ? 16.450 -12.571 -23.275 1.00 96.94 204 ALA A C 1
ATOM 1582 O O . ALA A 1 204 ? 16.118 -13.341 -24.174 1.00 96.94 204 ALA A O 1
ATOM 1583 N N . ALA A 1 205 ? 16.863 -11.324 -23.521 1.00 96.25 205 ALA A N 1
ATOM 1584 C CA . ALA A 1 205 ? 16.975 -10.780 -24.869 1.00 96.25 205 ALA A CA 1
ATOM 1585 C C . ALA A 1 205 ? 18.017 -11.542 -25.703 1.00 96.25 205 ALA A C 1
ATOM 1587 O O . ALA A 1 205 ? 17.701 -11.970 -26.811 1.00 96.25 205 ALA A O 1
ATOM 1588 N N . SER A 1 206 ? 19.214 -11.792 -25.160 1.00 96.38 206 SER A N 1
ATOM 1589 C CA . SER A 1 206 ? 20.246 -12.584 -25.845 1.00 96.38 206 SER A CA 1
ATOM 1590 C C . SER A 1 206 ? 19.756 -13.998 -26.166 1.00 96.38 206 SER A C 1
ATOM 1592 O O . SER A 1 206 ? 19.876 -14.446 -27.302 1.00 96.38 206 SER A O 1
ATOM 1594 N N . TRP A 1 207 ? 19.114 -14.670 -25.204 1.00 97.12 207 TRP A N 1
ATOM 1595 C CA . TRP A 1 207 ? 18.574 -16.021 -25.385 1.00 97.12 207 TRP A CA 1
ATOM 1596 C C . TRP A 1 207 ? 17.503 -16.109 -26.483 1.00 97.12 207 TRP A C 1
ATOM 1598 O O . TRP A 1 207 ? 17.424 -17.119 -27.189 1.00 97.12 207 TRP A O 1
ATOM 1608 N N . LEU A 1 208 ? 16.675 -15.065 -26.617 1.00 96.69 208 LEU A N 1
ATOM 1609 C CA . LEU A 1 208 ? 15.658 -14.942 -27.665 1.00 96.69 208 LEU A CA 1
ATOM 1610 C C . LEU A 1 208 ? 16.285 -14.710 -29.043 1.00 96.69 208 LEU A C 1
ATOM 1612 O O . LEU A 1 208 ? 15.872 -15.349 -30.011 1.00 96.69 208 LEU A O 1
ATOM 1616 N N . ILE A 1 209 ? 17.296 -13.840 -29.121 1.00 96.62 209 ILE A N 1
ATOM 1617 C CA . ILE A 1 209 ? 18.025 -13.542 -30.361 1.00 96.62 209 ILE A CA 1
ATOM 1618 C C . ILE A 1 209 ? 18.764 -14.785 -30.866 1.00 96.62 209 ILE A C 1
ATOM 1620 O O . ILE A 1 209 ? 18.666 -15.100 -32.044 1.00 96.62 209 ILE A O 1
ATOM 1624 N N . GLU A 1 210 ? 19.430 -15.535 -29.983 1.00 97.00 210 GLU A N 1
ATOM 1625 C CA . GLU A 1 210 ? 20.119 -16.794 -30.323 1.00 97.00 210 GLU A CA 1
ATOM 1626 C C . GLU A 1 210 ? 19.185 -17.878 -30.890 1.00 97.00 210 GLU A C 1
ATOM 1628 O O . GLU A 1 210 ? 19.651 -18.858 -31.468 1.00 97.00 210 GLU A O 1
ATOM 1633 N N . ARG A 1 211 ? 17.870 -17.734 -30.693 1.00 96.75 211 ARG A N 1
ATOM 1634 C CA . ARG A 1 211 ? 16.832 -18.662 -31.168 1.00 96.75 211 ARG A CA 1
ATOM 1635 C C . ARG A 1 211 ? 15.993 -18.092 -32.308 1.00 96.75 211 ARG A C 1
ATOM 1637 O O . ARG A 1 211 ? 14.966 -18.683 -32.634 1.00 96.75 211 ARG A O 1
ATOM 1644 N N . ASP A 1 212 ? 16.388 -16.947 -32.865 1.00 95.25 212 ASP A N 1
ATOM 1645 C CA . ASP A 1 212 ? 15.658 -16.229 -33.913 1.00 95.25 212 ASP A CA 1
ATOM 1646 C C . ASP A 1 212 ? 14.200 -15.874 -33.521 1.00 95.25 212 ASP A C 1
ATOM 1648 O O . ASP A 1 212 ? 13.304 -15.784 -34.364 1.00 95.25 212 ASP A O 1
ATOM 1652 N N . VAL A 1 213 ? 13.928 -15.658 -32.223 1.00 95.62 213 VAL A N 1
ATOM 1653 C CA . VAL A 1 213 ? 12.593 -15.302 -31.702 1.00 95.62 213 VAL A CA 1
ATOM 1654 C C . VAL A 1 213 ? 12.517 -13.803 -31.398 1.00 95.62 213 VAL A C 1
ATOM 1656 O O . VAL A 1 213 ? 12.776 -13.364 -30.281 1.00 95.62 213 VAL A O 1
ATOM 1659 N N . TYR A 1 214 ? 12.105 -12.999 -32.380 1.00 93.88 214 TYR A N 1
ATOM 1660 C CA . TYR A 1 214 ? 12.127 -11.531 -32.259 1.00 93.88 214 TYR A CA 1
ATOM 1661 C C . TYR A 1 214 ? 10.828 -10.885 -31.770 1.00 93.88 214 TYR A C 1
ATOM 1663 O O . TYR A 1 214 ? 10.854 -9.751 -31.299 1.00 93.88 214 TYR A O 1
ATOM 1671 N N . TRP A 1 215 ? 9.686 -11.575 -31.850 1.00 94.06 215 TRP A N 1
ATOM 1672 C CA . TRP A 1 215 ? 8.390 -10.970 -31.508 1.00 94.06 215 TRP A CA 1
ATOM 1673 C C . TRP A 1 215 ? 8.319 -10.364 -30.086 1.00 94.06 215 TRP A C 1
ATOM 1675 O O . TRP A 1 215 ? 7.712 -9.299 -29.962 1.00 94.06 215 TRP A O 1
ATOM 1685 N N . PRO A 1 216 ? 8.945 -10.931 -29.021 1.00 94.25 216 PRO A N 1
ATOM 1686 C CA . PRO A 1 216 ? 8.876 -10.334 -27.685 1.00 94.25 216 PRO A CA 1
ATOM 1687 C C . PRO A 1 216 ? 9.656 -9.022 -27.576 1.00 94.25 216 PRO A C 1
ATOM 1689 O O . PRO A 1 216 ? 9.392 -8.223 -26.686 1.00 94.25 216 PRO A O 1
ATOM 1692 N N . LEU A 1 217 ? 10.623 -8.812 -28.470 1.00 93.38 217 LEU A N 1
ATOM 1693 C CA . LEU A 1 217 ? 11.447 -7.607 -28.535 1.00 93.38 217 LEU A CA 1
ATOM 1694 C C . LEU A 1 217 ? 10.750 -6.479 -29.306 1.00 93.38 217 LEU A C 1
ATOM 1696 O O . LEU A 1 217 ? 11.252 -5.361 -29.333 1.00 93.38 217 LEU A O 1
ATOM 1700 N N . GLY A 1 218 ? 9.606 -6.765 -29.934 1.00 91.75 218 GLY A N 1
ATOM 1701 C CA . GLY A 1 218 ? 8.786 -5.760 -30.592 1.00 91.75 218 GLY A CA 1
ATOM 1702 C C . GLY A 1 218 ? 8.100 -4.832 -29.590 1.00 91.75 218 GLY A C 1
ATOM 1703 O O . GLY A 1 218 ? 7.717 -5.235 -28.490 1.00 91.75 218 GLY A O 1
ATOM 1704 N N . ASP A 1 219 ? 7.891 -3.595 -30.019 1.00 90.19 219 ASP A N 1
ATOM 1705 C CA . ASP A 1 219 ? 7.262 -2.496 -29.285 1.00 90.19 219 ASP A CA 1
ATOM 1706 C C . ASP A 1 219 ? 5.813 -2.225 -29.725 1.00 90.19 219 ASP A C 1
ATOM 1708 O O . ASP A 1 219 ? 5.229 -1.186 -29.421 1.00 90.19 219 ASP A O 1
ATOM 1712 N N . SER A 1 220 ? 5.197 -3.184 -30.420 1.00 91.00 220 SER A N 1
ATOM 1713 C CA . SER A 1 220 ? 3.875 -3.056 -31.046 1.00 91.00 220 SER A CA 1
ATOM 1714 C C . SER A 1 220 ? 2.700 -2.962 -30.060 1.00 91.00 220 SER A C 1
ATOM 1716 O O . SER A 1 220 ? 1.538 -3.037 -30.472 1.00 91.00 220 SER A O 1
ATOM 1718 N N . ALA A 1 221 ? 2.969 -2.898 -28.757 1.00 90.44 221 ALA A N 1
ATOM 1719 C CA . ALA A 1 221 ? 1.944 -2.785 -27.737 1.00 90.44 221 ALA A CA 1
ATOM 1720 C C . ALA A 1 221 ? 1.359 -1.362 -27.722 1.00 90.44 221 ALA A C 1
ATOM 1722 O O . ALA A 1 221 ? 2.088 -0.380 -27.850 1.00 90.44 221 ALA A O 1
ATOM 1723 N N . PRO A 1 222 ? 0.035 -1.214 -27.555 1.00 91.62 222 PRO A N 1
ATOM 1724 C CA . PRO A 1 222 ? -0.571 0.105 -27.508 1.00 91.62 222 PRO A CA 1
ATOM 1725 C C . PRO A 1 222 ? -0.214 0.830 -26.202 1.00 91.62 222 PRO A C 1
ATOM 1727 O O . PRO A 1 222 ? -0.132 0.203 -25.147 1.00 91.62 222 PRO A O 1
ATOM 1730 N N . TRP A 1 223 ? -0.137 2.164 -26.258 1.00 89.88 223 TRP A N 1
ATOM 1731 C CA . TRP A 1 223 ? 0.235 3.038 -25.129 1.00 89.88 223 TRP A CA 1
ATOM 1732 C C . TRP A 1 223 ? -0.620 2.870 -23.859 1.00 89.88 223 TRP A C 1
ATOM 1734 O O . TRP A 1 223 ? -0.198 3.237 -22.766 1.00 89.88 223 TRP A O 1
ATOM 1744 N N . TRP A 1 224 ? -1.852 2.360 -23.990 1.00 90.00 224 TRP A N 1
ATOM 1745 C CA . TRP A 1 224 ? -2.751 2.099 -22.862 1.00 90.00 224 TRP A CA 1
ATOM 1746 C C . TRP A 1 224 ? -2.501 0.740 -22.198 1.00 90.00 224 TRP A C 1
ATOM 1748 O O . TRP A 1 224 ? -3.113 0.457 -21.172 1.00 90.00 224 TRP A O 1
ATOM 1758 N N . LEU A 1 225 ? -1.652 -0.114 -22.769 1.00 92.75 225 LEU A N 1
ATOM 1759 C CA . LEU A 1 225 ? -1.285 -1.415 -22.213 1.00 92.75 225 LEU A CA 1
ATOM 1760 C C . LEU A 1 225 ? 0.158 -1.419 -21.709 1.00 92.75 225 LEU A C 1
ATOM 1762 O O . LEU A 1 225 ? 0.389 -1.836 -20.577 1.00 92.75 225 LEU A O 1
ATOM 1766 N N . LEU A 1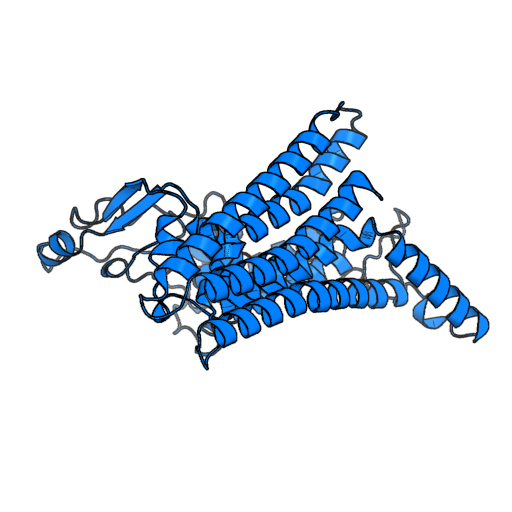 226 ? 1.091 -0.959 -22.544 1.00 94.25 226 LEU A N 1
ATOM 1767 C CA . LEU A 1 226 ? 2.503 -0.782 -22.217 1.00 94.25 226 LEU A CA 1
ATOM 1768 C C . LEU A 1 226 ? 2.937 0.638 -22.590 1.00 94.25 226 LEU A C 1
ATOM 1770 O O . LEU A 1 226 ? 2.416 1.208 -23.549 1.00 94.25 226 LEU A O 1
ATOM 1774 N N . THR A 1 227 ? 3.886 1.199 -21.846 1.00 91.88 227 THR A N 1
ATOM 1775 C CA . THR A 1 227 ? 4.485 2.509 -22.128 1.00 91.88 227 THR A CA 1
ATOM 1776 C C . THR A 1 227 ? 4.985 2.566 -23.570 1.00 91.88 227 THR A C 1
ATOM 1778 O O . THR A 1 227 ? 5.781 1.734 -23.995 1.00 91.88 227 THR A O 1
ATOM 1781 N N . HIS A 1 228 ? 4.488 3.538 -24.338 1.00 91.12 228 HIS A N 1
ATOM 1782 C CA . HIS A 1 228 ? 4.821 3.699 -25.753 1.00 91.12 228 HIS A CA 1
ATOM 1783 C C . HIS A 1 228 ? 4.861 5.193 -26.109 1.00 91.12 228 HIS A C 1
ATOM 1785 O O . HIS A 1 228 ? 3.880 5.765 -26.597 1.00 91.12 228 HIS A O 1
ATOM 1791 N N . TYR A 1 229 ? 5.997 5.830 -25.817 1.00 89.12 229 TYR A N 1
ATOM 1792 C CA . TYR A 1 229 ? 6.283 7.240 -26.090 1.00 89.12 229 TYR A CA 1
ATOM 1793 C C . TYR A 1 229 ? 7.591 7.369 -26.894 1.00 89.12 229 TYR A C 1
ATOM 1795 O O . TYR A 1 229 ? 8.641 7.705 -26.344 1.00 89.12 229 TYR A O 1
ATOM 1803 N N . PRO A 1 230 ? 7.551 7.122 -28.220 1.00 87.31 230 PRO A N 1
ATOM 1804 C CA . PRO A 1 230 ? 8.751 7.145 -29.063 1.00 87.31 230 PRO A CA 1
ATOM 1805 C C . PRO A 1 230 ? 9.429 8.523 -29.112 1.00 87.31 230 PRO A C 1
ATOM 1807 O O . PRO A 1 230 ? 10.646 8.601 -29.217 1.00 87.31 230 PRO A O 1
ATOM 1810 N N . GLU A 1 231 ? 8.663 9.606 -28.946 1.00 88.75 231 GLU A N 1
ATOM 1811 C CA . GLU A 1 231 ? 9.161 10.993 -28.897 1.00 88.75 231 GLU A CA 1
ATOM 1812 C C . GLU A 1 231 ? 10.201 11.220 -27.781 1.00 88.75 231 GLU A C 1
ATOM 1814 O O . GLU A 1 231 ? 11.079 12.073 -27.902 1.00 88.75 231 GLU A O 1
ATOM 1819 N N . THR A 1 232 ? 10.104 10.464 -26.683 1.00 85.44 232 THR A N 1
ATOM 1820 C CA . THR A 1 232 ? 11.010 10.533 -25.526 1.00 85.44 232 THR A CA 1
ATOM 1821 C C . THR A 1 232 ? 11.928 9.315 -25.421 1.00 85.44 232 THR A C 1
ATOM 1823 O O . THR A 1 232 ? 12.649 9.187 -24.435 1.00 85.44 232 THR A O 1
ATOM 1826 N N . ASN A 1 233 ? 11.944 8.446 -26.442 1.00 85.69 233 ASN A N 1
ATOM 1827 C CA . ASN A 1 233 ? 12.644 7.155 -26.453 1.00 85.69 233 ASN A CA 1
ATOM 1828 C C . ASN A 1 233 ? 12.281 6.239 -25.273 1.00 85.69 233 ASN A C 1
ATOM 1830 O O . ASN A 1 233 ? 13.100 5.430 -24.838 1.00 85.69 233 ASN A O 1
ATOM 1834 N N . ASP A 1 234 ? 11.058 6.357 -24.762 1.00 87.81 234 ASP A N 1
ATOM 1835 C CA . ASP A 1 234 ? 10.578 5.541 -23.655 1.00 87.81 234 ASP A CA 1
ATOM 1836 C C . ASP A 1 234 ? 9.451 4.635 -24.139 1.00 87.81 234 ASP A C 1
ATOM 1838 O O . ASP A 1 234 ? 8.282 5.020 -24.273 1.00 87.81 234 ASP A O 1
ATOM 1842 N N . VAL A 1 235 ? 9.855 3.429 -24.518 1.00 9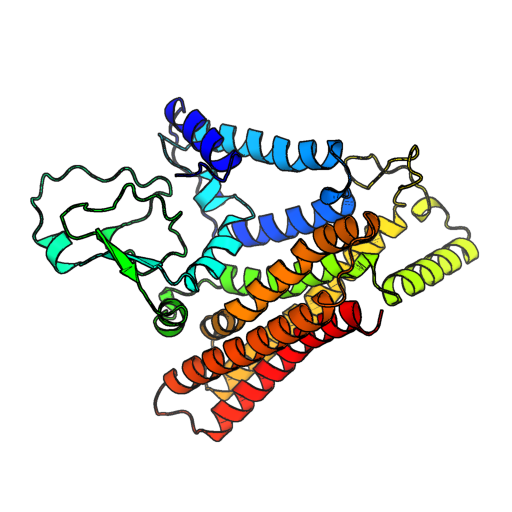1.62 235 VAL A N 1
ATOM 1843 C CA . VAL A 1 235 ? 8.993 2.438 -25.141 1.00 91.62 235 VAL A CA 1
ATOM 1844 C C . VAL A 1 235 ? 9.308 1.077 -24.542 1.00 91.62 235 VAL A C 1
ATOM 1846 O O . VAL A 1 235 ? 10.455 0.630 -24.539 1.00 91.62 235 VAL A O 1
ATOM 1849 N N . PHE A 1 236 ? 8.276 0.411 -24.038 1.00 94.38 236 PHE A N 1
ATOM 1850 C CA . PHE A 1 236 ? 8.372 -0.943 -23.519 1.00 94.38 236 PHE A CA 1
ATOM 1851 C C . PHE A 1 236 ? 8.064 -1.962 -24.606 1.00 94.38 236 PHE A C 1
ATOM 1853 O O . PHE A 1 236 ? 7.064 -1.883 -25.321 1.00 94.38 236 PHE A O 1
ATOM 1860 N N . THR A 1 237 ? 8.921 -2.972 -24.673 1.00 95.25 237 THR A N 1
ATOM 1861 C CA . THR A 1 237 ? 8.690 -4.176 -25.468 1.00 95.25 237 THR A CA 1
ATOM 1862 C C . THR A 1 237 ? 7.747 -5.138 -24.739 1.00 95.25 237 THR A C 1
ATOM 1864 O O . THR A 1 237 ? 7.512 -5.023 -23.531 1.00 95.25 237 THR A O 1
ATOM 1867 N N . TRP A 1 238 ? 7.227 -6.149 -25.437 1.00 96.06 238 TRP A N 1
ATOM 1868 C CA . TRP A 1 238 ? 6.468 -7.227 -24.782 1.00 96.06 238 TRP A CA 1
ATOM 1869 C C . TRP A 1 238 ? 7.299 -7.971 -23.727 1.00 96.06 238 TRP A C 1
ATOM 1871 O O . TRP A 1 238 ? 6.767 -8.363 -22.685 1.00 96.06 238 TRP A O 1
ATOM 1881 N N . LEU A 1 239 ? 8.602 -8.131 -23.979 1.00 96.12 239 LEU A N 1
ATOM 1882 C CA . LEU A 1 239 ? 9.556 -8.684 -23.026 1.00 96.12 239 LEU A CA 1
ATOM 1883 C C . LEU A 1 239 ? 9.632 -7.818 -21.766 1.00 96.12 239 LEU A C 1
ATOM 1885 O O . LEU A 1 239 ? 9.569 -8.363 -20.668 1.00 96.12 239 LEU A O 1
ATOM 1889 N N . ASP A 1 240 ? 9.701 -6.492 -21.903 1.00 95.38 240 ASP A N 1
ATOM 1890 C CA . ASP A 1 240 ? 9.708 -5.578 -20.755 1.00 95.38 240 ASP A CA 1
ATOM 1891 C C . ASP A 1 240 ? 8.459 -5.745 -19.900 1.00 95.38 240 ASP A C 1
ATOM 1893 O O . ASP A 1 240 ? 8.564 -5.967 -18.695 1.00 95.38 240 ASP A O 1
ATOM 1897 N N . GLY A 1 241 ? 7.279 -5.740 -20.526 1.00 95.44 241 GLY A N 1
ATOM 1898 C CA . GLY A 1 241 ? 6.020 -5.970 -19.821 1.00 95.44 241 GLY A CA 1
ATOM 1899 C C . GLY A 1 241 ? 6.011 -7.300 -19.056 1.00 95.44 241 GLY A C 1
ATOM 1900 O O . GLY A 1 241 ? 5.656 -7.339 -17.876 1.00 95.44 241 GLY A O 1
ATOM 1901 N N . ALA A 1 242 ? 6.456 -8.388 -19.693 1.00 96.75 242 ALA A N 1
ATOM 1902 C CA . ALA A 1 242 ? 6.530 -9.706 -19.064 1.00 96.75 242 ALA A CA 1
ATOM 1903 C C . ALA A 1 242 ? 7.532 -9.752 -17.898 1.00 96.75 242 ALA A C 1
ATOM 1905 O O . ALA A 1 242 ? 7.224 -10.313 -16.844 1.00 96.75 242 ALA A O 1
ATOM 1906 N N . LEU A 1 243 ? 8.709 -9.143 -18.054 1.00 97.12 243 LEU A N 1
ATOM 1907 C CA . LEU A 1 243 ? 9.738 -9.109 -17.017 1.00 97.12 243 LEU A CA 1
ATOM 1908 C C . LEU A 1 243 ? 9.343 -8.215 -15.842 1.00 97.12 243 LEU A C 1
ATOM 1910 O O . LEU A 1 243 ? 9.632 -8.575 -14.703 1.00 97.12 243 LEU A O 1
ATOM 1914 N N . ILE A 1 244 ? 8.663 -7.087 -16.080 1.00 96.81 244 ILE A N 1
ATOM 1915 C CA . ILE A 1 244 ? 8.139 -6.218 -15.013 1.00 96.81 244 ILE A CA 1
ATOM 1916 C C . ILE A 1 244 ? 7.116 -6.996 -14.184 1.00 96.81 244 ILE A C 1
ATOM 1918 O O . ILE A 1 244 ? 7.214 -7.042 -12.956 1.00 96.81 244 ILE A O 1
ATOM 1922 N N . LEU A 1 245 ? 6.169 -7.673 -14.846 1.00 97.62 245 LEU A N 1
ATOM 1923 C CA . LEU A 1 245 ? 5.186 -8.529 -14.178 1.00 97.62 245 LEU A CA 1
ATOM 1924 C C . LEU A 1 245 ? 5.853 -9.650 -13.380 1.00 97.62 245 LEU A C 1
ATOM 1926 O O . LEU A 1 245 ? 5.481 -9.892 -12.229 1.00 97.62 245 LEU A O 1
ATOM 1930 N N . PHE A 1 246 ? 6.847 -10.312 -13.972 1.00 97.75 246 PHE A N 1
ATOM 1931 C CA . PHE A 1 246 ? 7.602 -11.366 -13.309 1.00 97.75 246 PHE A CA 1
ATOM 1932 C C . PHE A 1 246 ? 8.350 -10.839 -12.086 1.00 97.75 246 PHE A C 1
ATOM 1934 O O . PHE A 1 246 ? 8.242 -11.436 -11.021 1.00 97.75 246 PHE A O 1
ATOM 1941 N N . TYR A 1 247 ? 9.053 -9.712 -12.200 1.00 97.69 247 TYR A N 1
ATOM 1942 C CA . TYR A 1 247 ? 9.816 -9.126 -11.101 1.00 97.69 247 TYR A CA 1
ATOM 1943 C C . TYR A 1 247 ? 8.902 -8.714 -9.942 1.00 97.69 247 TYR A C 1
ATOM 1945 O O . TYR A 1 247 ? 9.119 -9.130 -8.805 1.00 97.69 247 TYR A O 1
ATOM 1953 N N . ILE A 1 248 ? 7.825 -7.967 -10.222 1.00 97.94 248 ILE A N 1
ATOM 1954 C CA . ILE A 1 248 ? 6.848 -7.568 -9.198 1.00 97.94 248 ILE A CA 1
ATOM 1955 C C . ILE A 1 248 ? 6.221 -8.811 -8.554 1.00 97.94 248 ILE A C 1
ATOM 1957 O O . ILE A 1 248 ? 6.104 -8.881 -7.327 1.00 97.94 248 ILE A O 1
ATOM 1961 N N . GLY A 1 249 ? 5.847 -9.809 -9.359 1.00 98.06 249 GLY A N 1
ATOM 1962 C CA . GLY A 1 249 ? 5.290 -11.074 -8.887 1.00 98.06 249 GLY A CA 1
ATOM 1963 C C . GLY A 1 249 ? 6.263 -11.860 -8.006 1.00 98.06 249 GLY A C 1
ATOM 1964 O O . GLY A 1 249 ? 5.889 -12.291 -6.917 1.00 98.06 249 GLY A O 1
ATOM 1965 N N . ALA A 1 250 ? 7.519 -11.997 -8.426 1.00 97.75 250 ALA A N 1
ATOM 1966 C CA . ALA A 1 250 ? 8.566 -12.698 -7.692 1.00 97.75 250 ALA A CA 1
ATOM 1967 C C . ALA A 1 250 ? 8.855 -12.016 -6.350 1.00 97.75 250 ALA A C 1
ATOM 1969 O O . ALA A 1 250 ? 8.795 -12.675 -5.312 1.00 97.75 250 ALA A O 1
ATOM 1970 N N . THR A 1 251 ? 9.057 -10.695 -6.336 1.00 97.38 251 THR A N 1
ATOM 1971 C CA . THR A 1 251 ? 9.249 -9.919 -5.100 1.00 97.38 251 THR A CA 1
ATOM 1972 C C . THR A 1 251 ? 8.052 -10.065 -4.160 1.00 97.38 251 THR A C 1
ATOM 1974 O O . THR A 1 251 ? 8.216 -10.285 -2.959 1.00 97.38 251 THR A O 1
ATOM 1977 N N . THR A 1 252 ? 6.834 -10.037 -4.707 1.00 97.94 252 THR A N 1
ATOM 1978 C CA . THR A 1 252 ? 5.595 -10.247 -3.944 1.00 97.94 252 THR A CA 1
ATOM 1979 C C . THR A 1 252 ? 5.529 -11.635 -3.313 1.00 97.94 252 THR A C 1
ATOM 1981 O O . THR A 1 252 ? 5.150 -11.758 -2.148 1.00 97.94 252 THR A O 1
ATOM 1984 N N . LEU A 1 253 ? 5.896 -12.682 -4.054 1.00 98.12 253 LEU A N 1
ATOM 1985 C CA . LEU A 1 253 ? 5.897 -14.056 -3.556 1.00 98.12 253 LEU A CA 1
ATOM 1986 C C . LEU A 1 253 ? 6.984 -14.280 -2.504 1.00 98.12 253 LEU A C 1
ATOM 1988 O O . LEU A 1 253 ? 6.711 -14.920 -1.492 1.00 98.12 253 LEU A O 1
ATOM 1992 N N . VAL A 1 254 ? 8.181 -13.726 -2.702 1.00 97.94 254 VAL A N 1
ATOM 1993 C CA . VAL A 1 254 ? 9.293 -13.847 -1.750 1.00 97.94 254 VAL A CA 1
ATOM 1994 C C . VAL A 1 254 ? 8.964 -13.119 -0.449 1.00 97.94 254 VAL A C 1
ATOM 1996 O O . VAL A 1 254 ? 8.942 -13.742 0.611 1.00 97.94 254 VAL A O 1
ATOM 1999 N N . ILE A 1 255 ? 8.647 -11.823 -0.511 1.00 97.94 255 ILE A N 1
ATOM 2000 C CA . ILE A 1 255 ? 8.378 -11.017 0.687 1.00 97.94 255 ILE A CA 1
ATOM 2001 C C . ILE A 1 255 ? 7.063 -11.447 1.342 1.00 97.94 255 ILE A C 1
ATOM 2003 O O . ILE A 1 255 ? 7.014 -11.743 2.539 1.00 97.94 255 ILE A O 1
ATOM 2007 N N . GLY A 1 256 ? 5.986 -11.502 0.558 1.00 97.75 256 GLY A N 1
ATOM 2008 C CA . GLY A 1 256 ? 4.660 -11.830 1.063 1.00 97.75 256 GLY A CA 1
ATOM 2009 C C . GLY A 1 256 ? 4.570 -13.274 1.553 1.00 97.75 256 GLY A C 1
ATOM 2010 O O . GLY A 1 256 ? 4.007 -13.530 2.618 1.00 97.75 256 GLY A O 1
ATOM 2011 N N . GLY A 1 257 ? 5.186 -14.213 0.831 1.00 98.19 257 GLY A N 1
ATOM 2012 C CA . GLY A 1 257 ? 5.273 -15.616 1.230 1.00 98.19 257 GLY A CA 1
ATOM 2013 C C . GLY A 1 257 ? 6.092 -15.813 2.502 1.00 98.19 257 GLY A C 1
ATOM 2014 O O . GLY A 1 257 ? 5.635 -16.522 3.397 1.00 98.19 257 GLY A O 1
ATOM 2015 N N . ALA A 1 258 ? 7.242 -15.142 2.642 1.00 98.25 258 ALA A N 1
ATOM 2016 C CA . ALA A 1 258 ? 8.048 -15.208 3.861 1.00 98.25 258 ALA A CA 1
ATOM 2017 C C . ALA A 1 258 ? 7.293 -14.669 5.086 1.00 98.25 258 ALA A C 1
ATOM 2019 O O . ALA A 1 258 ? 7.289 -15.309 6.138 1.00 98.25 258 ALA A O 1
ATOM 2020 N N . LEU A 1 259 ? 6.595 -13.536 4.952 1.00 98.06 259 LEU A N 1
ATOM 2021 C CA . LEU A 1 259 ? 5.769 -12.971 6.025 1.00 98.06 259 LEU A CA 1
ATOM 2022 C C . LEU A 1 259 ? 4.576 -13.870 6.369 1.00 98.06 259 LEU A C 1
ATOM 2024 O O . LEU A 1 259 ? 4.292 -14.094 7.547 1.00 98.06 259 LEU A O 1
ATOM 2028 N N . LEU A 1 260 ? 3.887 -14.418 5.365 1.00 97.81 260 LEU A N 1
ATOM 2029 C CA . LEU A 1 260 ? 2.766 -15.335 5.574 1.00 97.81 260 LEU A CA 1
ATOM 2030 C C . LEU A 1 260 ? 3.227 -16.623 6.270 1.00 97.81 260 LEU A C 1
ATOM 2032 O O . LEU A 1 260 ? 2.584 -17.078 7.218 1.00 97.81 260 LEU A O 1
ATOM 2036 N N . LEU A 1 261 ? 4.362 -17.182 5.846 1.00 97.75 261 LEU A N 1
ATOM 2037 C CA . LEU A 1 261 ? 4.975 -18.346 6.475 1.00 97.75 261 LEU A CA 1
ATOM 2038 C C . LEU A 1 261 ? 5.378 -18.034 7.919 1.00 97.75 261 LEU A C 1
ATOM 2040 O O . LEU A 1 261 ? 5.040 -18.802 8.817 1.00 97.75 261 LEU A O 1
ATOM 2044 N N . ALA A 1 262 ? 6.021 -16.892 8.172 1.00 97.56 262 ALA A N 1
ATOM 2045 C CA . ALA A 1 262 ? 6.397 -16.470 9.518 1.00 97.56 262 ALA A CA 1
ATOM 2046 C C . ALA A 1 262 ? 5.174 -16.311 10.436 1.00 97.56 262 ALA A C 1
ATOM 2048 O O . ALA A 1 262 ? 5.202 -16.770 11.576 1.00 97.56 262 ALA A O 1
ATOM 2049 N N . LEU A 1 263 ? 4.068 -15.750 9.935 1.00 96.19 263 LEU A N 1
ATOM 2050 C CA . LEU A 1 263 ? 2.800 -15.678 10.669 1.00 96.19 263 LEU A CA 1
ATOM 2051 C C . LEU A 1 263 ? 2.222 -17.068 10.953 1.00 96.19 263 LEU A C 1
ATOM 2053 O O . LEU A 1 263 ? 1.810 -17.344 12.079 1.00 96.19 263 LEU A O 1
ATOM 2057 N N . ARG A 1 264 ? 2.219 -17.969 9.964 1.00 96.69 264 ARG A N 1
ATOM 2058 C CA . ARG A 1 264 ? 1.725 -19.343 10.132 1.00 96.69 264 ARG A CA 1
ATOM 2059 C C . ARG A 1 264 ? 2.558 -20.137 11.141 1.00 96.69 264 ARG A C 1
ATOM 2061 O O . ARG A 1 264 ? 1.986 -20.902 11.925 1.00 96.69 264 ARG A O 1
ATOM 2068 N N . MET A 1 265 ? 3.877 -19.953 11.124 1.00 95.44 265 MET A N 1
ATOM 2069 C CA . MET A 1 265 ? 4.820 -20.558 12.065 1.00 95.44 265 MET A CA 1
ATOM 2070 C C . MET A 1 265 ? 4.668 -19.966 13.466 1.00 95.44 265 MET A C 1
ATOM 2072 O O . MET A 1 265 ? 4.639 -20.716 14.438 1.00 95.44 265 MET A O 1
ATOM 2076 N N . ALA A 1 266 ? 4.483 -18.648 13.582 1.00 94.25 266 ALA A N 1
ATOM 2077 C CA . ALA A 1 266 ? 4.174 -18.000 14.852 1.00 94.25 266 ALA A CA 1
ATOM 2078 C C . ALA A 1 266 ? 2.879 -18.564 15.454 1.00 94.25 266 ALA A C 1
ATOM 2080 O O . ALA A 1 266 ? 2.888 -18.998 16.600 1.00 94.25 266 ALA A O 1
ATOM 2081 N N . GLY A 1 267 ? 1.798 -18.665 14.673 1.00 92.81 267 GLY A N 1
ATOM 2082 C CA . GLY A 1 267 ? 0.542 -19.277 15.125 1.00 92.81 267 GLY A CA 1
ATOM 2083 C C . GLY A 1 267 ? 0.735 -20.709 15.626 1.00 92.81 267 GLY A C 1
ATOM 2084 O O . GLY A 1 267 ? 0.280 -21.047 16.717 1.00 92.81 267 GLY A O 1
ATOM 2085 N N . TRP A 1 268 ? 1.503 -21.521 14.892 1.00 92.50 268 TRP A N 1
ATOM 2086 C CA . TRP A 1 268 ? 1.836 -22.886 15.305 1.00 92.50 268 TRP A CA 1
ATOM 2087 C C . TRP A 1 268 ? 2.598 -22.939 16.638 1.00 92.50 268 TRP A C 1
ATOM 2089 O O . TRP A 1 268 ? 2.227 -23.707 17.524 1.00 92.50 268 TRP A O 1
ATOM 2099 N N . LEU A 1 269 ? 3.612 -22.085 16.824 1.00 91.75 269 LEU A N 1
ATOM 2100 C CA . LEU A 1 269 ? 4.385 -21.992 18.072 1.00 91.75 269 LEU A CA 1
ATOM 2101 C C . LEU A 1 269 ? 3.533 -21.548 19.270 1.00 91.75 269 LEU A C 1
ATOM 2103 O O . LEU A 1 269 ? 3.794 -21.957 20.404 1.00 91.75 269 LEU A O 1
ATOM 2107 N N . LEU A 1 270 ? 2.505 -20.737 19.019 1.00 89.38 270 LEU A N 1
ATOM 2108 C CA . LEU A 1 270 ? 1.528 -20.296 20.017 1.00 89.38 270 LEU A CA 1
ATOM 2109 C C . LEU A 1 270 ? 0.419 -21.333 20.274 1.00 89.38 270 LEU A C 1
ATOM 2111 O O . LEU A 1 270 ? -0.435 -21.102 21.125 1.00 89.38 270 LEU A O 1
ATOM 2115 N N . GLY A 1 271 ? 0.414 -22.467 19.564 1.00 88.31 271 GLY A N 1
ATOM 2116 C CA . GLY A 1 271 ? -0.622 -23.498 19.681 1.00 88.31 271 GLY A CA 1
ATOM 2117 C C . GLY A 1 271 ? -1.945 -23.141 18.993 1.00 88.31 271 GLY A C 1
ATOM 2118 O O . GLY A 1 271 ? -2.967 -23.761 19.273 1.00 88.31 271 GLY A O 1
ATOM 2119 N N . GLN A 1 272 ? -1.947 -22.152 18.096 1.00 87.56 272 GLN A N 1
ATOM 2120 C CA . GLN A 1 272 ? -3.121 -21.759 17.321 1.00 87.56 272 GLN A CA 1
ATOM 2121 C C . GLN A 1 272 ? -3.208 -22.596 16.037 1.00 87.56 272 GLN A C 1
ATOM 2123 O O . GLN A 1 272 ? -2.279 -22.628 15.229 1.00 87.56 272 GLN A O 1
ATOM 2128 N N . GLY A 1 273 ? -4.337 -23.285 15.841 1.00 83.25 273 GLY A N 1
ATOM 2129 C CA . GLY A 1 273 ? -4.591 -24.072 14.626 1.00 83.25 273 GLY A CA 1
ATOM 2130 C C . GLY A 1 273 ? -4.971 -23.218 13.410 1.00 83.25 273 GLY A C 1
ATOM 2131 O O . GLY A 1 273 ? -4.694 -23.599 12.274 1.00 83.25 273 GLY A O 1
ATOM 2132 N N . ALA A 1 274 ? -5.584 -22.057 13.648 1.00 89.44 274 ALA A N 1
ATOM 2133 C CA . ALA A 1 274 ? -5.954 -21.097 12.614 1.00 89.44 274 ALA A CA 1
ATOM 2134 C C . ALA A 1 274 ? -4.834 -20.074 12.354 1.00 89.44 274 ALA A C 1
ATOM 2136 O O . ALA A 1 274 ? -3.916 -19.902 13.154 1.00 89.44 274 ALA A O 1
ATOM 2137 N N . MET A 1 275 ? -4.921 -19.381 11.217 1.00 91.19 275 MET A N 1
ATOM 2138 C CA . MET A 1 275 ? -3.972 -18.332 10.844 1.00 91.19 275 MET A CA 1
ATOM 2139 C C . MET A 1 275 ? -4.107 -17.105 11.773 1.00 91.19 275 MET A C 1
ATOM 2141 O O . MET A 1 275 ? -5.199 -16.534 11.842 1.00 91.19 275 MET A O 1
ATOM 2145 N N . PRO A 1 276 ? -3.026 -16.641 12.433 1.00 91.88 276 PRO A N 1
ATOM 2146 C CA . PRO A 1 276 ? -3.078 -15.536 13.394 1.00 91.88 276 PRO A CA 1
ATOM 2147 C C . PRO A 1 276 ? -3.055 -14.168 12.694 1.00 91.88 276 PRO A C 1
ATOM 2149 O O . PRO A 1 276 ? -2.090 -13.408 12.795 1.00 91.88 276 PRO A O 1
ATOM 2152 N N . TRP A 1 277 ? -4.118 -13.828 11.960 1.00 93.25 277 TRP A N 1
ATOM 2153 C CA . TRP A 1 277 ? -4.178 -12.595 11.158 1.00 93.25 277 TRP A CA 1
ATOM 2154 C C . TRP A 1 277 ? -3.929 -11.313 11.963 1.00 93.25 277 TRP A C 1
ATOM 2156 O O . TRP A 1 277 ? -3.405 -10.345 11.419 1.00 93.25 277 TRP A O 1
ATOM 2166 N N . TYR A 1 278 ? -4.254 -11.301 13.259 1.00 91.75 278 TYR A N 1
ATOM 2167 C CA . TYR A 1 278 ? -4.040 -10.143 14.132 1.00 91.75 278 TYR A CA 1
ATOM 2168 C C . TYR A 1 278 ? -2.558 -9.757 14.258 1.00 91.75 278 TYR A C 1
ATOM 2170 O O . TYR A 1 278 ? -2.242 -8.575 14.386 1.00 91.75 278 TYR A O 1
ATOM 2178 N N . LEU A 1 279 ? -1.637 -10.726 14.157 1.00 94.31 279 LEU A N 1
ATOM 2179 C CA . LEU A 1 279 ? -0.197 -10.462 14.184 1.00 94.31 279 LEU A CA 1
ATOM 2180 C C . LEU A 1 279 ? 0.260 -9.679 12.949 1.00 94.31 279 LEU A C 1
ATOM 2182 O O . LEU A 1 279 ? 1.186 -8.878 13.053 1.00 94.31 279 LEU A O 1
ATOM 2186 N N . ALA A 1 280 ? -0.419 -9.830 11.806 1.00 95.94 280 ALA A N 1
ATOM 2187 C CA . ALA A 1 280 ? -0.085 -9.084 10.597 1.00 95.94 280 ALA A CA 1
ATOM 2188 C C . ALA A 1 280 ? -0.191 -7.568 10.819 1.00 95.94 280 ALA A C 1
ATOM 2190 O O . ALA A 1 280 ? 0.634 -6.815 10.309 1.00 95.94 280 ALA A O 1
ATOM 2191 N N . TYR A 1 281 ? -1.145 -7.106 11.638 1.00 95.44 281 TYR A N 1
ATOM 2192 C CA . TYR A 1 281 ? -1.298 -5.680 11.941 1.00 95.44 281 TYR A CA 1
ATOM 2193 C C . TYR A 1 281 ? -0.106 -5.086 12.707 1.00 95.44 281 TYR A C 1
ATOM 2195 O O . TYR A 1 281 ? 0.092 -3.871 12.679 1.00 95.44 281 TYR A O 1
ATOM 2203 N N . GLY A 1 282 ? 0.739 -5.917 13.325 1.00 96.12 282 GLY A N 1
ATOM 2204 C CA . GLY A 1 282 ? 2.017 -5.472 13.879 1.00 96.12 282 GLY A CA 1
ATOM 2205 C C . GLY A 1 282 ? 2.962 -4.885 12.826 1.00 96.12 282 GLY A C 1
ATOM 2206 O O . GLY A 1 282 ? 3.789 -4.048 13.172 1.00 96.12 282 GLY A O 1
ATOM 2207 N N . PHE A 1 283 ? 2.796 -5.240 11.546 1.00 97.88 283 PHE A N 1
ATOM 2208 C CA . PHE A 1 283 ? 3.583 -4.712 10.427 1.00 97.88 283 PHE A CA 1
ATOM 2209 C C . PHE A 1 283 ? 3.002 -3.439 9.790 1.00 97.88 283 PHE A C 1
ATOM 2211 O O . PHE A 1 283 ? 3.566 -2.948 8.815 1.00 97.88 283 PHE A O 1
ATOM 2218 N N . ILE A 1 284 ? 1.901 -2.871 10.304 1.00 97.56 284 ILE A N 1
ATOM 2219 C CA . ILE A 1 284 ? 1.321 -1.635 9.742 1.00 97.56 284 ILE A CA 1
ATOM 2220 C C . ILE A 1 284 ? 2.338 -0.477 9.709 1.00 97.56 284 ILE A C 1
ATOM 2222 O O . ILE A 1 284 ? 2.409 0.181 8.669 1.00 97.56 284 ILE A O 1
ATOM 2226 N N . PRO A 1 285 ? 3.157 -0.219 10.757 1.00 97.81 285 PRO A N 1
ATOM 2227 C CA . PRO A 1 285 ? 4.186 0.820 10.683 1.00 97.81 285 PRO A CA 1
ATOM 2228 C C . PRO A 1 285 ? 5.204 0.568 9.569 1.00 97.81 285 PRO A C 1
ATOM 2230 O O . PRO A 1 285 ? 5.537 1.493 8.831 1.00 97.81 285 PRO A O 1
ATOM 2233 N N . LEU A 1 286 ? 5.652 -0.682 9.406 1.00 98.19 286 LEU A N 1
ATOM 2234 C CA . LEU A 1 286 ? 6.566 -1.069 8.331 1.00 98.19 286 LEU A CA 1
ATOM 2235 C C . LEU A 1 286 ? 5.946 -0.870 6.948 1.00 98.19 286 LEU A C 1
ATOM 2237 O O . LEU A 1 286 ? 6.595 -0.295 6.078 1.00 98.19 286 LEU A O 1
ATOM 2241 N N . GLY A 1 287 ? 4.689 -1.272 6.755 1.00 97.50 287 GLY A N 1
ATOM 2242 C CA . GLY A 1 287 ? 3.963 -1.045 5.505 1.00 97.50 287 GLY A CA 1
ATOM 2243 C C . GLY A 1 287 ? 3.803 0.442 5.189 1.00 97.50 287 GLY A C 1
ATOM 2244 O O . GLY A 1 287 ? 4.077 0.868 4.071 1.00 97.50 287 GLY A O 1
ATOM 2245 N N . GLY A 1 288 ? 3.425 1.252 6.182 1.00 96.69 288 GLY A N 1
ATOM 2246 C CA . GLY A 1 288 ? 3.267 2.697 6.014 1.00 96.69 288 GLY A CA 1
ATOM 2247 C C . GLY A 1 288 ? 4.563 3.416 5.661 1.00 96.69 288 GLY A C 1
ATOM 2248 O O . GLY A 1 288 ? 4.582 4.218 4.729 1.00 96.69 288 GLY A O 1
ATOM 2249 N N . ILE A 1 289 ? 5.653 3.099 6.363 1.00 97.38 289 ILE A N 1
ATOM 2250 C CA . ILE A 1 289 ? 6.965 3.688 6.080 1.00 97.38 289 ILE A CA 1
ATOM 2251 C C . ILE A 1 289 ? 7.504 3.204 4.729 1.00 97.38 289 ILE A C 1
ATOM 2253 O O . ILE A 1 289 ? 8.031 4.019 3.981 1.00 97.38 289 ILE A O 1
ATOM 2257 N N . SER A 1 290 ? 7.309 1.933 4.365 1.00 96.31 290 SER A N 1
ATOM 2258 C CA . SER A 1 290 ? 7.714 1.409 3.050 1.00 96.31 290 SER A CA 1
ATOM 2259 C C . SER A 1 290 ? 7.020 2.153 1.907 1.00 96.31 290 SER A C 1
ATOM 2261 O O . SER A 1 290 ? 7.676 2.624 0.982 1.00 96.31 290 SER A O 1
ATOM 2263 N N . VAL A 1 291 ? 5.699 2.344 1.997 1.00 94.69 291 VAL A N 1
ATOM 2264 C CA . VAL A 1 291 ? 4.943 3.110 0.992 1.00 94.69 291 VAL A CA 1
ATOM 2265 C C . VAL A 1 291 ? 5.403 4.568 0.944 1.00 94.69 291 VAL A C 1
ATOM 2267 O O . VAL A 1 291 ? 5.559 5.121 -0.141 1.00 94.69 291 VAL A O 1
ATOM 2270 N N . PHE A 1 292 ? 5.661 5.194 2.096 1.00 95.69 292 PHE A N 1
ATOM 2271 C CA . PHE A 1 292 ? 6.184 6.561 2.149 1.00 95.69 292 PHE A CA 1
ATOM 2272 C C . PHE A 1 292 ? 7.562 6.685 1.476 1.00 95.69 292 PHE A C 1
ATOM 2274 O O . PHE A 1 292 ? 7.789 7.605 0.689 1.00 95.69 292 PHE A O 1
ATOM 2281 N N . LEU A 1 293 ? 8.474 5.748 1.745 1.00 95.06 293 LEU A N 1
ATOM 2282 C CA . LEU A 1 293 ? 9.807 5.708 1.140 1.00 95.06 293 LEU A CA 1
ATOM 2283 C C . LEU A 1 293 ? 9.736 5.514 -0.380 1.00 95.06 293 LEU A C 1
ATOM 2285 O O . LEU A 1 29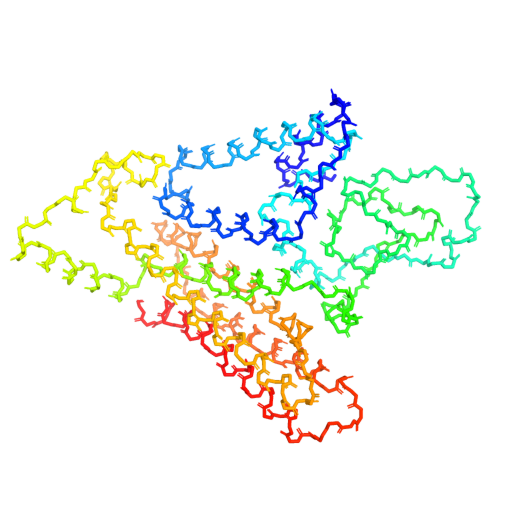3 ? 10.423 6.225 -1.110 1.00 95.06 293 LEU A O 1
ATOM 2289 N N . GLY A 1 294 ? 8.868 4.619 -0.854 1.00 92.81 294 GLY A N 1
ATOM 2290 C CA . GLY A 1 294 ? 8.653 4.387 -2.281 1.00 92.81 294 GLY A CA 1
ATOM 2291 C C . GLY A 1 294 ? 8.045 5.585 -3.008 1.00 92.81 294 GLY A C 1
ATOM 2292 O O . GLY A 1 294 ? 8.598 6.055 -3.998 1.00 92.81 294 GLY A O 1
ATOM 2293 N N . LEU A 1 295 ? 6.951 6.149 -2.485 1.00 91.44 295 LEU A N 1
ATOM 2294 C CA . LEU A 1 295 ? 6.283 7.301 -3.106 1.00 91.44 295 LEU A CA 1
ATOM 2295 C C . LEU A 1 295 ? 7.151 8.567 -3.099 1.00 91.44 295 LEU A C 1
ATOM 2297 O O . LEU A 1 295 ? 7.091 9.357 -4.038 1.00 91.44 295 LEU A O 1
ATOM 2301 N N . SER A 1 296 ? 7.977 8.764 -2.067 1.00 92.88 296 SER A N 1
ATOM 2302 C CA . SER A 1 296 ? 8.896 9.909 -2.004 1.00 92.88 296 SER A CA 1
ATOM 2303 C C . SER A 1 296 ? 10.115 9.768 -2.920 1.00 92.88 296 SER A C 1
ATOM 2305 O O . SER A 1 296 ? 10.802 10.763 -3.157 1.00 92.88 296 SER A O 1
ATOM 2307 N N . ALA A 1 297 ? 10.393 8.575 -3.463 1.00 88.19 297 ALA A N 1
ATOM 2308 C CA . ALA A 1 297 ? 11.548 8.346 -4.327 1.00 88.19 297 ALA A CA 1
ATOM 2309 C C . ALA A 1 297 ? 11.493 9.206 -5.596 1.00 88.19 297 ALA A C 1
ATOM 2311 O O . ALA A 1 297 ? 12.480 9.867 -5.910 1.00 88.19 297 ALA A O 1
ATOM 2312 N N . LEU A 1 298 ? 10.331 9.282 -6.254 1.00 85.69 298 LEU A N 1
ATOM 2313 C CA . LEU A 1 298 ? 10.145 10.117 -7.444 1.00 85.69 298 LEU A CA 1
ATOM 2314 C C . LEU A 1 298 ? 10.373 11.600 -7.133 1.00 85.69 298 LEU A C 1
ATOM 2316 O O . LEU A 1 298 ? 11.111 12.276 -7.843 1.00 85.69 298 LEU A O 1
ATOM 2320 N N . THR A 1 299 ? 9.793 12.102 -6.040 1.00 90.19 299 THR A N 1
ATOM 2321 C CA . THR A 1 299 ? 9.979 13.497 -5.619 1.00 90.19 299 THR A CA 1
ATOM 2322 C C . THR A 1 299 ? 11.447 13.806 -5.348 1.00 90.19 299 THR A C 1
ATOM 2324 O O . THR A 1 299 ? 11.948 14.837 -5.782 1.00 90.19 299 THR A O 1
ATOM 2327 N N . VAL A 1 300 ? 12.161 12.904 -4.671 1.00 91.31 300 VAL A N 1
ATOM 2328 C CA . VAL A 1 300 ? 13.601 13.052 -4.426 1.00 91.31 300 VAL A CA 1
ATOM 2329 C C . VAL A 1 300 ? 14.373 13.078 -5.747 1.00 91.31 300 VAL A C 1
ATOM 2331 O O . VAL A 1 300 ? 15.251 13.921 -5.901 1.00 91.31 300 VAL A O 1
ATOM 2334 N N . SER A 1 301 ? 14.054 12.198 -6.700 1.00 86.94 301 SER A N 1
ATOM 2335 C CA . SER A 1 301 ? 14.704 12.174 -8.016 1.00 86.94 301 SER A CA 1
ATOM 2336 C C . SER A 1 301 ? 14.483 13.472 -8.795 1.00 86.94 301 SER A C 1
ATOM 2338 O O . SER A 1 301 ? 15.441 14.018 -9.337 1.00 86.94 301 SER A O 1
ATOM 2340 N N . LEU A 1 302 ? 13.262 14.017 -8.779 1.00 88.50 302 LEU A N 1
ATOM 2341 C CA . LEU A 1 302 ? 12.949 15.309 -9.401 1.00 88.50 302 LEU A CA 1
ATOM 2342 C C . LEU A 1 302 ? 13.732 16.460 -8.749 1.00 88.50 302 LEU A C 1
ATOM 2344 O O . LEU A 1 302 ? 14.345 17.260 -9.445 1.00 88.50 302 LEU A O 1
ATOM 2348 N N . LEU A 1 303 ? 13.791 16.513 -7.414 1.00 91.88 303 LEU A N 1
ATOM 2349 C CA . LEU A 1 303 ? 14.560 17.542 -6.701 1.00 91.88 303 LEU A CA 1
ATOM 2350 C C . LEU A 1 303 ? 16.072 17.437 -6.968 1.00 91.88 303 LEU A C 1
ATOM 2352 O O . LEU A 1 303 ? 16.751 18.459 -7.065 1.00 91.88 303 LEU A O 1
ATOM 2356 N N . LYS A 1 304 ? 16.608 16.217 -7.118 1.00 88.88 304 LYS A N 1
ATOM 2357 C CA . LYS A 1 304 ? 18.008 16.009 -7.526 1.00 88.88 304 LYS A CA 1
ATOM 2358 C C . LYS A 1 304 ? 18.267 16.480 -8.955 1.00 88.88 304 LYS A C 1
ATOM 2360 O O . LYS A 1 304 ? 19.332 17.036 -9.208 1.00 88.88 304 LYS A O 1
ATOM 2365 N N . ALA A 1 305 ? 17.322 16.269 -9.873 1.00 88.75 305 ALA A N 1
ATOM 2366 C CA . ALA A 1 305 ? 17.434 16.753 -11.250 1.00 88.75 305 ALA A CA 1
ATOM 2367 C C . ALA A 1 305 ? 17.526 18.291 -11.303 1.00 88.75 305 ALA A C 1
ATOM 2369 O O . ALA A 1 305 ? 18.322 18.831 -12.068 1.00 88.75 305 ALA A O 1
ATOM 2370 N N . GLU A 1 306 ? 16.830 18.981 -10.394 1.00 92.56 306 GLU A N 1
ATOM 2371 C CA . GLU A 1 306 ? 16.931 20.434 -10.161 1.00 92.56 306 GLU A CA 1
ATOM 2372 C C . GLU A 1 306 ? 18.207 20.863 -9.401 1.00 92.56 306 GLU A C 1
ATOM 2374 O O . GLU A 1 306 ? 18.349 22.015 -8.993 1.00 92.56 306 GLU A O 1
ATOM 2379 N N . ARG A 1 307 ? 19.168 19.947 -9.209 1.00 90.00 307 ARG A N 1
ATOM 2380 C CA . ARG A 1 307 ? 20.469 20.173 -8.549 1.00 90.00 307 ARG A CA 1
ATOM 2381 C C . ARG A 1 307 ? 20.383 20.655 -7.097 1.00 90.00 307 ARG A C 1
ATOM 2383 O O . ARG A 1 307 ? 21.318 21.287 -6.604 1.00 90.00 307 ARG A O 1
ATOM 2390 N N . LEU A 1 308 ? 19.302 20.332 -6.387 1.00 92.38 308 LEU A N 1
ATOM 2391 C CA . LEU A 1 308 ? 19.227 20.563 -4.945 1.00 92.38 308 LEU A CA 1
ATOM 2392 C C . LEU A 1 308 ? 20.100 19.549 -4.198 1.00 92.38 308 LEU A C 1
ATOM 2394 O O . LEU A 1 308 ? 20.023 18.344 -4.448 1.00 92.38 308 LEU A O 1
ATOM 2398 N N . ASP A 1 309 ? 20.908 20.033 -3.253 1.00 89.62 309 ASP A N 1
ATOM 2399 C CA . ASP A 1 309 ? 21.692 19.162 -2.380 1.00 89.62 309 ASP A CA 1
ATOM 2400 C C . ASP A 1 309 ? 20.777 18.458 -1.368 1.00 89.62 309 ASP A C 1
ATOM 2402 O O . ASP A 1 309 ? 20.058 19.078 -0.580 1.00 89.62 309 ASP A O 1
ATOM 2406 N N . LEU A 1 310 ? 20.804 17.129 -1.412 1.00 91.62 310 LEU A N 1
ATOM 2407 C CA . LEU A 1 310 ? 19.964 16.239 -0.621 1.00 91.62 310 LEU A CA 1
ATOM 2408 C C . LEU A 1 310 ? 20.804 15.227 0.171 1.00 91.62 310 LEU A C 1
ATOM 2410 O O . LEU A 1 310 ? 20.378 14.087 0.372 1.00 91.62 310 LEU A O 1
ATOM 2414 N N . ALA A 1 311 ? 21.982 15.635 0.656 1.00 91.31 311 ALA A N 1
ATOM 2415 C CA . ALA A 1 311 ? 22.857 14.804 1.492 1.00 91.31 311 ALA A CA 1
ATOM 2416 C C . ALA A 1 311 ? 22.166 14.218 2.746 1.00 91.31 311 ALA A C 1
ATOM 2418 O O . ALA A 1 311 ? 22.561 13.167 3.247 1.00 91.31 311 ALA A O 1
ATOM 2419 N N . TRP A 1 312 ? 21.096 14.852 3.239 1.00 92.75 312 TRP A N 1
ATOM 2420 C CA . TRP A 1 312 ? 20.318 14.390 4.395 1.00 92.75 312 TRP A CA 1
ATOM 2421 C C . TRP A 1 312 ? 19.374 13.213 4.088 1.00 92.75 312 TRP A C 1
ATOM 2423 O O . TRP A 1 312 ? 18.966 12.492 5.004 1.00 92.75 312 TRP A O 1
ATOM 2433 N N . VAL A 1 313 ? 19.011 12.995 2.818 1.00 94.44 313 VAL A N 1
ATOM 2434 C CA . VAL A 1 313 ? 17.984 12.012 2.429 1.00 94.44 313 VAL A CA 1
ATOM 2435 C C . VAL A 1 313 ? 18.368 10.574 2.797 1.00 94.44 313 VAL A C 1
ATOM 2437 O O . VAL A 1 313 ? 17.531 9.897 3.398 1.00 94.44 313 VAL A O 1
ATOM 2440 N N . PRO A 1 314 ? 19.591 10.077 2.516 1.00 93.94 314 PRO A N 1
ATOM 2441 C CA . PRO A 1 314 ? 19.987 8.726 2.921 1.00 93.94 314 PRO A CA 1
ATOM 2442 C C . PRO A 1 314 ? 19.886 8.508 4.438 1.00 93.94 314 PRO A C 1
ATOM 2444 O O . PRO A 1 314 ? 19.373 7.479 4.877 1.00 93.94 314 PRO A O 1
ATOM 2447 N N . GLY A 1 315 ? 20.285 9.504 5.240 1.00 95.88 315 GLY A N 1
ATOM 2448 C CA . GLY A 1 315 ? 20.182 9.451 6.701 1.00 95.88 315 GLY A CA 1
ATOM 2449 C C . GLY A 1 315 ? 18.734 9.350 7.187 1.00 95.88 315 GLY A C 1
ATOM 2450 O O . GLY A 1 315 ? 18.420 8.510 8.030 1.00 95.88 315 GLY A O 1
ATOM 2451 N N . VAL A 1 316 ? 17.824 10.138 6.603 1.00 96.06 316 VAL A N 1
ATOM 2452 C CA . VAL A 1 316 ? 16.387 10.063 6.918 1.00 96.06 316 VAL A CA 1
ATOM 2453 C C . VAL A 1 316 ? 15.785 8.726 6.482 1.00 96.06 316 VAL A C 1
ATOM 2455 O O . VAL A 1 316 ? 15.022 8.136 7.244 1.00 96.06 316 VAL A O 1
ATOM 2458 N N . ARG A 1 317 ? 16.151 8.198 5.305 1.00 96.31 317 ARG A N 1
ATOM 2459 C CA . ARG A 1 317 ? 15.701 6.871 4.843 1.00 96.31 317 ARG A CA 1
ATOM 2460 C C . ARG A 1 317 ? 16.126 5.767 5.812 1.00 96.31 317 ARG A C 1
ATOM 2462 O O . ARG A 1 317 ? 15.286 4.966 6.219 1.00 96.31 317 ARG A O 1
ATOM 2469 N N . ALA A 1 318 ? 17.389 5.766 6.242 1.00 96.88 318 ALA A N 1
ATOM 2470 C CA . ALA A 1 318 ? 17.896 4.815 7.230 1.00 96.88 318 ALA A CA 1
ATOM 2471 C C . ALA A 1 318 ? 17.162 4.944 8.575 1.00 96.88 318 ALA A C 1
ATOM 2473 O O . ALA A 1 318 ? 16.696 3.945 9.125 1.00 96.88 318 ALA A O 1
ATOM 2474 N N . ALA A 1 319 ? 16.989 6.171 9.081 1.00 97.56 319 ALA A N 1
ATOM 2475 C CA . ALA A 1 319 ? 16.275 6.421 10.330 1.00 97.56 319 ALA A CA 1
ATOM 2476 C C . ALA A 1 319 ? 14.820 5.931 10.269 1.00 97.56 319 ALA A C 1
ATOM 2478 O O . ALA A 1 319 ? 14.349 5.280 11.201 1.00 97.56 319 ALA A O 1
ATOM 2479 N N . LEU A 1 320 ? 14.119 6.182 9.159 1.00 97.69 320 LEU A N 1
ATOM 2480 C CA . LEU A 1 320 ? 12.753 5.709 8.946 1.00 97.69 320 LEU A CA 1
ATOM 2481 C C . LEU A 1 320 ? 12.674 4.178 8.929 1.00 97.69 320 LEU A C 1
ATOM 2483 O O . LEU A 1 320 ? 11.792 3.622 9.580 1.00 97.69 320 LEU A O 1
ATOM 2487 N N . LEU A 1 321 ? 13.601 3.487 8.258 1.00 97.56 321 LEU A N 1
ATOM 2488 C CA . LEU A 1 321 ? 13.655 2.019 8.251 1.00 97.56 321 LEU A CA 1
ATOM 2489 C C . LEU A 1 321 ? 13.913 1.442 9.653 1.00 97.56 321 LEU A C 1
ATOM 2491 O O . LEU A 1 321 ? 13.244 0.491 10.062 1.00 97.56 321 LEU A O 1
ATOM 2495 N N . VAL A 1 322 ? 14.821 2.045 10.427 1.00 97.94 322 VAL A N 1
ATOM 2496 C CA . VAL A 1 322 ? 15.077 1.645 11.821 1.00 97.94 322 VAL A CA 1
ATOM 2497 C C . VAL A 1 322 ? 13.833 1.857 12.684 1.00 97.94 322 VAL A C 1
ATOM 2499 O O . VAL A 1 322 ? 13.424 0.951 13.411 1.00 97.94 322 VAL A O 1
ATOM 2502 N N . VAL A 1 323 ? 13.182 3.020 12.576 1.00 97.88 323 VAL A N 1
ATOM 2503 C CA . VAL A 1 323 ? 11.932 3.313 13.293 1.00 97.88 323 VAL A CA 1
ATOM 2504 C C . VAL A 1 323 ? 10.842 2.314 12.912 1.00 97.88 323 VAL A C 1
ATOM 2506 O O . VAL A 1 323 ? 10.170 1.789 13.798 1.00 97.88 323 VAL A O 1
ATOM 2509 N N . ALA A 1 324 ? 10.689 2.000 11.626 1.00 97.19 324 ALA A N 1
ATOM 2510 C CA . ALA A 1 324 ? 9.722 1.025 11.133 1.00 97.19 324 ALA A CA 1
ATOM 2511 C C . ALA A 1 324 ? 9.920 -0.359 11.760 1.00 97.19 324 ALA A C 1
ATOM 2513 O O . ALA A 1 324 ? 8.953 -0.974 12.224 1.00 97.19 324 ALA A O 1
ATOM 2514 N N . LEU A 1 325 ? 11.170 -0.826 11.803 1.00 97.44 325 LEU A N 1
ATOM 2515 C CA . LEU A 1 325 ? 11.536 -2.132 12.336 1.00 97.44 325 LEU A CA 1
ATOM 2516 C C . LEU A 1 325 ? 11.333 -2.192 13.854 1.00 97.44 325 LEU A C 1
ATOM 2518 O O . LEU A 1 325 ? 10.670 -3.102 14.351 1.00 97.44 325 LEU A O 1
ATOM 2522 N N . LEU A 1 326 ? 11.830 -1.196 14.594 1.00 98.06 326 LEU A N 1
ATOM 2523 C CA . LEU A 1 326 ? 11.689 -1.133 16.052 1.00 98.06 326 LEU A CA 1
ATOM 2524 C C . LEU A 1 326 ? 10.226 -0.986 16.479 1.00 98.06 326 LEU A C 1
ATOM 2526 O O . LEU A 1 326 ? 9.786 -1.626 17.437 1.00 98.06 326 LEU A O 1
ATOM 2530 N N . TRP A 1 327 ? 9.452 -0.163 15.770 1.00 97.88 327 TRP A N 1
ATOM 2531 C CA . TRP A 1 327 ? 8.040 0.043 16.070 1.00 97.88 327 TRP A CA 1
ATOM 2532 C C . TRP A 1 327 ? 7.229 -1.223 15.789 1.00 97.88 327 TRP A C 1
ATOM 2534 O O . TRP A 1 327 ? 6.498 -1.684 16.671 1.00 97.88 327 TRP A O 1
ATOM 2544 N N . SER A 1 328 ? 7.410 -1.835 14.616 1.00 98.00 328 SER A N 1
ATOM 2545 C CA . SER A 1 328 ? 6.724 -3.086 14.272 1.00 98.00 328 SER A CA 1
ATOM 2546 C C . SER A 1 328 ? 7.124 -4.212 15.228 1.00 98.00 328 SER A C 1
ATOM 2548 O O . SER A 1 328 ? 6.258 -4.893 15.772 1.00 98.00 328 SER A O 1
ATOM 2550 N N . GLY A 1 329 ? 8.414 -4.334 15.557 1.00 97.62 329 GLY A N 1
ATOM 2551 C CA . GLY A 1 329 ? 8.905 -5.295 16.543 1.00 97.62 329 GLY A CA 1
ATOM 2552 C C . GLY A 1 329 ? 8.292 -5.092 17.926 1.00 97.62 329 GLY A C 1
ATOM 2553 O O . GLY A 1 329 ? 7.826 -6.051 18.541 1.00 97.62 329 GLY A O 1
ATOM 2554 N N . ARG A 1 330 ? 8.189 -3.848 18.405 1.00 97.19 330 ARG A N 1
ATOM 2555 C CA . ARG A 1 330 ? 7.533 -3.546 19.686 1.00 97.19 330 ARG A CA 1
ATOM 2556 C C . ARG A 1 330 ? 6.039 -3.877 19.673 1.00 97.19 330 ARG A C 1
ATOM 2558 O O . ARG A 1 330 ? 5.522 -4.350 20.686 1.00 97.19 330 ARG A O 1
ATOM 2565 N N . LEU A 1 331 ? 5.337 -3.618 18.568 1.00 96.12 331 LEU A N 1
ATOM 2566 C CA . LEU A 1 331 ? 3.922 -3.973 18.422 1.00 96.12 331 LEU A CA 1
ATOM 2567 C C . LEU A 1 331 ? 3.726 -5.486 18.415 1.00 96.12 331 LEU A C 1
ATOM 2569 O O . LEU A 1 331 ? 2.909 -5.984 19.183 1.00 96.12 331 LEU A O 1
ATOM 2573 N N . LEU A 1 332 ? 4.509 -6.209 17.616 1.00 95.94 332 LEU A N 1
ATOM 2574 C CA . LEU A 1 332 ? 4.477 -7.669 17.557 1.00 95.94 332 LEU A CA 1
ATOM 2575 C C . LEU A 1 332 ? 4.759 -8.286 18.922 1.00 95.94 332 LEU A C 1
ATOM 2577 O O . LEU A 1 332 ? 4.011 -9.155 19.355 1.00 95.94 332 LEU A O 1
ATOM 2581 N N . TRP A 1 333 ? 5.774 -7.790 19.636 1.00 95.50 333 TRP A N 1
ATOM 2582 C CA . TRP A 1 333 ? 6.082 -8.256 20.986 1.00 95.50 333 TRP A CA 1
ATOM 2583 C C . TRP A 1 333 ? 4.875 -8.112 21.918 1.00 95.50 333 TRP A C 1
ATOM 2585 O O . TRP A 1 333 ? 4.489 -9.054 22.607 1.00 95.50 333 TRP A O 1
ATOM 2595 N N . ARG A 1 334 ? 4.226 -6.941 21.896 1.00 94.00 334 ARG A N 1
ATOM 2596 C CA . ARG A 1 334 ? 3.034 -6.681 22.712 1.00 94.00 334 ARG A CA 1
ATOM 2597 C C . ARG A 1 334 ? 1.860 -7.578 22.327 1.00 94.00 334 ARG A C 1
ATOM 2599 O O . ARG A 1 334 ? 1.231 -8.127 23.225 1.00 94.00 334 ARG A O 1
ATOM 2606 N N . LEU A 1 335 ? 1.598 -7.761 21.033 1.00 92.38 335 LEU A N 1
ATOM 2607 C CA . LEU A 1 335 ? 0.535 -8.642 20.536 1.00 92.38 335 LEU A CA 1
ATOM 2608 C C . LEU A 1 335 ? 0.773 -10.108 20.929 1.00 92.38 335 LEU A C 1
ATOM 2610 O O . LEU A 1 335 ? -0.167 -10.788 21.327 1.00 92.38 335 LEU A O 1
ATOM 2614 N N . LEU A 1 336 ? 2.022 -10.580 20.871 1.00 92.00 336 LEU A N 1
ATOM 2615 C CA . LEU A 1 336 ? 2.401 -11.926 21.309 1.00 92.00 336 LEU A CA 1
ATOM 2616 C C . LEU A 1 336 ? 2.242 -12.087 22.826 1.00 92.00 336 LEU A C 1
ATOM 2618 O O . LEU A 1 336 ? 1.622 -13.048 23.274 1.00 92.00 336 LEU A O 1
ATOM 2622 N N . SER A 1 337 ? 2.723 -11.117 23.611 1.00 87.56 337 SER A N 1
ATOM 2623 C CA . SER A 1 337 ? 2.623 -11.146 25.078 1.00 87.56 337 SER A CA 1
ATOM 2624 C C . SER A 1 337 ? 1.186 -11.026 25.600 1.00 87.56 337 SER A C 1
ATOM 2626 O O . SER A 1 337 ? 0.884 -11.495 26.694 1.00 87.56 337 SER A O 1
ATOM 2628 N N . ALA A 1 338 ? 0.289 -10.416 24.819 1.00 82.50 338 ALA A N 1
ATOM 2629 C CA . ALA A 1 338 ? -1.127 -10.290 25.149 1.00 82.50 338 ALA A CA 1
ATOM 2630 C C . ALA A 1 338 ? -1.931 -11.567 24.837 1.00 82.50 338 ALA A C 1
ATOM 2632 O O . ALA A 1 338 ? -3.057 -11.700 25.310 1.00 82.50 338 ALA A O 1
ATOM 2633 N N . GLY A 1 339 ? -1.360 -12.515 24.079 1.00 65.56 339 GLY A N 1
ATOM 2634 C CA . GLY A 1 339 ? -2.009 -13.733 23.574 1.00 65.56 339 GLY A CA 1
ATOM 2635 C C . GLY A 1 339 ? -2.356 -14.814 24.611 1.00 65.56 339 GLY A C 1
ATOM 2636 O O . GLY A 1 339 ? -2.662 -15.938 24.224 1.00 65.56 339 GLY A O 1
ATOM 2637 N N . GLY A 1 340 ? -2.341 -14.489 25.906 1.00 62.25 340 GLY A N 1
ATOM 2638 C CA . GLY A 1 340 ? -2.817 -15.346 26.996 1.00 62.25 340 GLY A CA 1
ATOM 2639 C C . GLY A 1 340 ? -1.711 -15.975 27.869 1.00 62.25 340 GLY A C 1
ATOM 2640 O O . GLY A 1 340 ? -0.584 -16.171 27.416 1.00 62.25 340 GLY A O 1
ATOM 2641 N N . PRO A 1 341 ? -2.023 -16.316 29.138 1.00 57.53 341 PRO A N 1
ATOM 2642 C CA . PRO A 1 341 ? -1.056 -16.752 30.158 1.00 57.53 341 PRO A CA 1
ATOM 2643 C C . PRO A 1 341 ? -0.486 -18.174 29.980 1.00 57.53 341 PRO A C 1
ATOM 2645 O O . PRO A 1 341 ? 0.321 -18.610 30.796 1.00 57.53 341 PRO A O 1
ATOM 2648 N N . SER A 1 342 ? -0.882 -18.915 28.943 1.00 66.94 342 SER A N 1
ATOM 2649 C CA . SER A 1 342 ? -0.514 -20.327 28.747 1.00 66.94 342 SER A CA 1
ATOM 2650 C C . SER A 1 342 ? 0.684 -20.561 27.818 1.00 66.94 342 SER A C 1
ATOM 2652 O O . SER A 1 342 ? 1.148 -21.696 27.708 1.00 66.94 342 SER A O 1
ATOM 2654 N N . VAL A 1 343 ? 1.201 -19.528 27.139 1.00 80.00 343 VAL A N 1
ATOM 2655 C CA . VAL A 1 343 ? 2.335 -19.682 26.213 1.00 80.00 343 VAL A CA 1
ATOM 2656 C C . VAL A 1 343 ? 3.645 -19.277 26.896 1.00 80.00 343 VAL A C 1
ATOM 2658 O O . VAL A 1 343 ? 3.790 -18.115 27.277 1.00 80.00 343 VAL A O 1
ATOM 2661 N N . PRO A 1 344 ? 4.637 -20.179 27.006 1.00 86.62 344 PRO A N 1
ATOM 2662 C CA . PRO A 1 344 ? 5.901 -19.876 27.663 1.00 86.62 344 PRO A CA 1
ATOM 2663 C C . PRO A 1 344 ? 6.718 -18.843 26.870 1.00 86.62 344 PRO A C 1
ATOM 2665 O O . PRO A 1 344 ? 6.767 -18.880 25.637 1.00 86.62 344 PRO A O 1
ATOM 2668 N N . TRP A 1 345 ? 7.412 -17.957 27.592 1.00 89.50 345 TRP A N 1
ATOM 2669 C CA . TRP A 1 345 ? 8.232 -16.871 27.034 1.00 89.50 345 TRP A CA 1
ATOM 2670 C C . TRP A 1 345 ? 9.166 -17.293 25.881 1.00 89.50 345 TRP A C 1
ATOM 2672 O O . TRP A 1 345 ? 9.183 -16.598 24.865 1.00 89.50 345 TRP A O 1
ATOM 2682 N N . PRO A 1 346 ? 9.893 -18.432 25.947 1.00 91.75 346 PRO A N 1
ATOM 2683 C CA . PRO A 1 346 ? 10.775 -18.847 24.857 1.00 91.75 346 PRO A CA 1
ATOM 2684 C C . PRO A 1 346 ? 10.048 -19.042 23.522 1.00 91.75 346 PRO A C 1
ATOM 2686 O O . PRO A 1 346 ? 10.580 -18.677 22.479 1.00 91.75 346 PRO A O 1
ATOM 2689 N N . ARG A 1 347 ? 8.810 -19.558 23.530 1.00 91.88 347 ARG A N 1
ATOM 2690 C CA . ARG A 1 347 ? 8.030 -19.732 22.292 1.00 91.88 347 ARG A CA 1
ATOM 2691 C C . ARG A 1 347 ? 7.596 -18.392 21.709 1.00 91.88 347 ARG A C 1
ATOM 2693 O O . ARG A 1 347 ? 7.646 -18.222 20.494 1.00 91.88 347 ARG A O 1
ATOM 2700 N N . GLN A 1 348 ? 7.233 -17.433 22.563 1.00 92.12 348 GLN A N 1
ATOM 2701 C CA . GLN A 1 348 ? 6.924 -16.065 22.138 1.00 92.12 348 GLN A CA 1
ATOM 2702 C C . GLN A 1 348 ? 8.161 -15.383 21.535 1.00 92.12 348 GLN A C 1
ATOM 2704 O O . GLN A 1 348 ? 8.058 -14.757 20.485 1.00 92.12 348 GLN A O 1
ATOM 2709 N N . ALA A 1 349 ? 9.337 -15.570 22.144 1.00 94.56 349 ALA A N 1
ATOM 2710 C CA . ALA A 1 349 ? 10.607 -15.061 21.631 1.00 94.56 349 ALA A CA 1
ATOM 2711 C C . ALA A 1 349 ? 10.974 -15.649 20.263 1.00 94.56 349 ALA A C 1
ATOM 2713 O O . ALA A 1 349 ? 11.308 -14.895 19.353 1.00 94.56 349 ALA A O 1
ATOM 2714 N N . VAL A 1 350 ? 10.849 -16.966 20.078 1.00 95.94 350 VAL A N 1
ATOM 2715 C CA . VAL A 1 350 ? 11.110 -17.609 18.778 1.00 95.94 350 VAL A CA 1
ATOM 2716 C C . VAL A 1 350 ? 10.113 -17.138 17.714 1.00 95.94 350 VAL A C 1
ATOM 2718 O O . VAL A 1 350 ? 10.521 -16.814 16.600 1.00 95.94 350 VAL A O 1
ATOM 2721 N N . ALA A 1 351 ? 8.823 -17.037 18.051 1.00 95.62 351 ALA A N 1
ATOM 2722 C CA . ALA A 1 351 ? 7.809 -16.509 17.137 1.00 95.62 351 ALA A CA 1
ATOM 2723 C C . ALA A 1 351 ? 8.114 -15.058 16.731 1.00 95.62 351 ALA A C 1
ATOM 2725 O O . ALA A 1 351 ? 8.049 -14.715 15.551 1.00 95.62 351 ALA A O 1
ATOM 2726 N N . TRP A 1 352 ? 8.500 -14.220 17.696 1.00 97.25 352 TRP A N 1
ATOM 2727 C CA . TRP A 1 352 ? 8.902 -12.842 17.444 1.00 97.25 352 TRP A CA 1
ATOM 2728 C C . TRP A 1 352 ? 10.132 -12.760 16.538 1.00 97.25 352 TRP A C 1
ATOM 2730 O O . TRP A 1 352 ? 10.107 -12.027 15.555 1.00 97.25 352 TRP A O 1
ATOM 2740 N N . LEU A 1 353 ? 11.177 -13.548 16.812 1.00 97.44 353 LEU A N 1
ATOM 2741 C CA . LEU A 1 353 ? 12.389 -13.590 15.991 1.00 97.44 353 LEU A CA 1
ATOM 2742 C C . LEU A 1 353 ? 12.084 -14.007 14.548 1.00 97.44 353 LEU A C 1
ATOM 2744 O O . LEU A 1 353 ? 12.580 -13.369 13.625 1.00 97.44 353 LEU A O 1
ATOM 2748 N N . GLY A 1 354 ? 11.232 -15.015 14.340 1.00 97.44 354 GLY A N 1
ATOM 2749 C CA . GLY A 1 354 ? 10.817 -15.436 12.997 1.00 97.44 354 GLY A CA 1
ATOM 2750 C C . GLY A 1 354 ? 10.064 -14.341 12.234 1.00 97.44 354 GLY A C 1
ATOM 2751 O O . GLY A 1 354 ? 10.337 -14.095 11.060 1.00 97.44 354 GLY A O 1
ATOM 2752 N N . LEU A 1 355 ? 9.161 -13.627 12.911 1.00 97.88 355 LEU A N 1
ATOM 2753 C CA . LEU A 1 355 ? 8.439 -12.488 12.333 1.00 97.88 355 LEU A CA 1
ATOM 2754 C C . LEU A 1 355 ? 9.376 -11.318 12.004 1.00 97.88 355 LEU A C 1
ATOM 2756 O O . LEU A 1 355 ? 9.243 -10.697 10.950 1.00 97.88 355 LEU A O 1
ATOM 2760 N N . MET A 1 356 ? 10.346 -11.038 12.875 1.00 98.12 356 MET A N 1
ATOM 2761 C CA . MET A 1 356 ? 11.339 -9.988 12.655 1.00 98.12 356 MET A CA 1
ATOM 2762 C C . MET A 1 356 ? 12.345 -10.343 11.561 1.00 98.12 356 MET A C 1
ATOM 2764 O O . MET A 1 356 ? 12.745 -9.455 10.815 1.00 98.12 356 MET A O 1
ATOM 2768 N N . ALA A 1 357 ? 12.706 -11.618 11.407 1.00 97.62 357 ALA A N 1
ATOM 2769 C CA . ALA A 1 357 ? 13.527 -12.082 10.292 1.00 97.62 357 ALA A CA 1
ATOM 2770 C C . ALA A 1 357 ? 12.816 -11.845 8.949 1.00 97.62 357 ALA A C 1
ATOM 2772 O O . ALA A 1 357 ? 13.418 -11.313 8.018 1.00 97.62 357 ALA A O 1
ATOM 2773 N N . ALA A 1 358 ? 11.513 -12.138 8.870 1.00 97.44 358 ALA A N 1
ATOM 2774 C CA . ALA A 1 358 ? 10.715 -11.842 7.682 1.00 97.44 358 ALA A CA 1
ATOM 2775 C C . ALA A 1 358 ? 10.575 -10.326 7.424 1.00 97.44 358 ALA A C 1
ATOM 2777 O O . ALA A 1 358 ? 10.683 -9.889 6.281 1.00 97.44 358 ALA A O 1
ATOM 2778 N N . ALA A 1 359 ? 10.416 -9.498 8.464 1.00 97.44 359 ALA A N 1
ATOM 2779 C CA . ALA A 1 359 ? 10.490 -8.037 8.319 1.00 97.44 359 ALA A CA 1
ATOM 2780 C C . ALA A 1 359 ? 11.873 -7.552 7.856 1.00 97.44 359 ALA A C 1
ATOM 2782 O O . ALA A 1 359 ? 11.969 -6.571 7.119 1.00 97.44 359 ALA A O 1
ATOM 2783 N N . GLY A 1 360 ? 12.933 -8.256 8.258 1.00 97.00 360 GLY A N 1
ATOM 2784 C CA . GLY A 1 360 ? 14.299 -8.021 7.807 1.00 97.00 360 GLY A CA 1
ATOM 2785 C C . GLY A 1 360 ? 14.449 -8.140 6.293 1.00 97.00 360 GLY A C 1
ATOM 2786 O O . GLY A 1 360 ? 15.185 -7.351 5.719 1.00 97.00 360 GLY A O 1
ATOM 2787 N N . LEU A 1 361 ? 13.698 -9.029 5.630 1.00 96.56 361 LEU A N 1
ATOM 2788 C CA . LEU A 1 361 ? 13.686 -9.123 4.162 1.00 96.56 361 LEU A CA 1
ATOM 2789 C C . LEU A 1 361 ? 13.123 -7.855 3.506 1.00 96.56 361 LEU A C 1
ATOM 2791 O O . LEU A 1 361 ? 13.691 -7.362 2.535 1.00 96.56 361 LEU A O 1
ATOM 2795 N N . VAL A 1 362 ? 12.046 -7.288 4.062 1.00 96.88 362 VAL A N 1
ATOM 2796 C CA . VAL A 1 362 ? 11.479 -6.018 3.574 1.00 96.88 362 VAL A CA 1
ATOM 2797 C C . VAL A 1 362 ? 12.515 -4.905 3.701 1.00 96.88 362 VAL A C 1
ATOM 2799 O O . VAL A 1 362 ? 12.792 -4.203 2.732 1.00 96.88 362 VAL A O 1
ATOM 2802 N N . VAL A 1 363 ? 13.104 -4.747 4.891 1.00 97.00 363 VAL A N 1
ATOM 2803 C CA . VAL A 1 363 ? 14.117 -3.711 5.135 1.00 97.00 363 VAL A CA 1
ATOM 2804 C C . VAL A 1 363 ? 15.346 -3.936 4.259 1.00 97.00 363 VAL A C 1
ATOM 2806 O O . VAL A 1 363 ? 15.837 -2.979 3.674 1.00 97.00 363 VAL A O 1
ATOM 2809 N N . GLY A 1 364 ? 15.794 -5.184 4.112 1.00 96.75 364 GLY A N 1
ATOM 2810 C CA . GLY A 1 364 ? 16.896 -5.572 3.238 1.00 96.75 364 GLY A CA 1
ATOM 2811 C C . GLY A 1 364 ? 16.662 -5.124 1.801 1.00 96.75 364 GLY A C 1
ATOM 2812 O O . GLY A 1 364 ? 17.519 -4.456 1.241 1.00 96.75 364 GLY A O 1
ATOM 2813 N N . SER A 1 365 ? 15.466 -5.358 1.254 1.00 95.88 365 SER A N 1
ATOM 2814 C CA . SER A 1 365 ? 15.131 -4.916 -0.106 1.00 95.88 365 SER A CA 1
ATOM 2815 C C . SER A 1 365 ? 15.238 -3.389 -0.282 1.00 95.88 365 SER A C 1
ATOM 2817 O O . SER A 1 365 ? 15.756 -2.903 -1.286 1.00 95.88 365 SER A O 1
ATOM 2819 N N . TRP A 1 366 ? 14.817 -2.602 0.716 1.00 96.62 366 TRP A N 1
ATOM 2820 C CA . TRP A 1 366 ? 14.993 -1.146 0.692 1.00 96.62 366 TRP A CA 1
ATOM 2821 C C . TRP A 1 366 ? 16.451 -0.728 0.858 1.00 96.62 366 TRP A C 1
ATOM 2823 O O . TRP A 1 366 ? 16.868 0.275 0.281 1.00 96.62 366 TRP A O 1
ATOM 2833 N N . VAL A 1 367 ? 17.223 -1.473 1.651 1.00 96.38 367 VAL A N 1
ATOM 2834 C CA . VAL A 1 367 ? 18.654 -1.219 1.823 1.00 96.38 367 VAL A CA 1
ATOM 2835 C C . VAL A 1 367 ? 19.400 -1.444 0.513 1.00 96.38 367 VAL A C 1
ATOM 2837 O O . VAL A 1 367 ? 20.216 -0.601 0.146 1.00 96.38 367 VAL A O 1
ATOM 2840 N N . GLU A 1 368 ? 19.079 -2.519 -0.210 1.00 94.62 368 GLU A N 1
ATOM 2841 C CA . GLU A 1 368 ? 19.640 -2.783 -1.534 1.00 94.62 368 GLU A CA 1
ATOM 2842 C C . GLU A 1 368 ? 19.380 -1.607 -2.480 1.00 94.62 368 GLU A C 1
ATOM 2844 O O . GLU A 1 368 ? 20.326 -1.000 -2.975 1.00 94.62 368 GLU A O 1
ATOM 2849 N N . MET A 1 369 ? 18.115 -1.197 -2.619 1.00 93.75 369 MET A N 1
ATOM 2850 C CA . MET A 1 369 ? 17.729 -0.098 -3.508 1.00 93.75 369 MET A CA 1
ATOM 2851 C C . MET A 1 369 ? 18.357 1.256 -3.149 1.00 93.75 369 MET A C 1
ATOM 2853 O O . MET A 1 369 ? 18.628 2.056 -4.039 1.00 93.75 369 MET A O 1
ATOM 2857 N N . PHE A 1 370 ? 18.516 1.581 -1.863 1.00 92.81 370 PHE A N 1
ATOM 2858 C CA . PHE A 1 370 ? 18.931 2.930 -1.456 1.00 92.81 370 PHE A CA 1
ATOM 2859 C C . PHE A 1 370 ? 20.423 3.104 -1.206 1.00 92.81 370 PHE A C 1
ATOM 2861 O O . PHE A 1 370 ? 20.887 4.245 -1.256 1.00 92.81 370 PHE A O 1
ATOM 2868 N N . PHE A 1 371 ? 21.140 2.033 -0.867 1.00 93.44 371 PHE A N 1
ATOM 2869 C CA . PHE A 1 371 ? 22.529 2.129 -0.417 1.00 93.44 371 PHE A CA 1
ATOM 2870 C C . PHE A 1 371 ? 23.494 1.229 -1.189 1.00 93.44 371 PHE A C 1
ATOM 2872 O O . PHE A 1 371 ? 24.698 1.436 -1.058 1.00 93.44 371 PHE A O 1
ATOM 2879 N N . LEU A 1 372 ? 23.002 0.242 -1.947 1.00 93.06 372 LEU A N 1
ATOM 2880 C CA . LEU A 1 372 ? 23.857 -0.679 -2.703 1.00 93.06 372 LEU A CA 1
ATOM 2881 C C . LEU A 1 372 ? 23.748 -0.496 -4.220 1.00 93.06 372 LEU A C 1
ATOM 2883 O O . LEU A 1 372 ? 24.753 -0.687 -4.901 1.00 93.06 372 LEU A O 1
ATOM 2887 N N . TRP A 1 373 ? 22.554 -0.188 -4.733 1.00 91.25 373 TRP A N 1
ATOM 2888 C CA . TRP A 1 373 ? 22.292 0.001 -6.165 1.00 91.25 373 TRP A CA 1
ATOM 2889 C C . TRP A 1 373 ? 22.601 1.413 -6.660 1.00 91.25 373 TRP A C 1
ATOM 2891 O O . TRP A 1 373 ? 22.449 2.380 -5.873 1.00 91.25 373 TRP A O 1
#

Radius of gyration: 22.96 Å; chains: 1; bounding box: 60×45×64 Å

Secondary structure (DSSP, 8-state):
--TT-HHHHHHHHHHHTS--PPPPTGGG-TTHHHHHHHHHHHHHHHTTTTT-HHHHIIIIIHHHHHHHHHHHHH-TTS-HHHHHT-HHHHHHHHHGGG-SEEEEE-HHHHHHS-TTPPPP--TT---GGG--SSTT-----TTTTGGGTEEEEE--TTHHHHT--GGG--HHHHHIIIIIIIIIHHHHHHGGG-HHHHHHHHHHHHHHHTTT--GGG---S-TTTS-EEGGGTEE--HHHHHHHHHHHHHHHHHHHHHHHHHHHHHHHHTT-SS--HHHHGGGHHHHHHHHHHHHHHHHHHHHHHTT---THHHHHHHHHHHHHHHHHHHHHHHHHHTS-TTS-HHHHHHHHHHHHHHHHHHHHHHHIIIII-

pLDDT: mean 91.91, std 6.4, range [50.78, 98.25]

Sequence (373 aa):
CGVFCPEGALSEWASRHGRGGAIPKWMRWGGWPFTAFVLTTIYGQLVSVYEYPKAALLILGGSTIVAMLVGFLYGRGKRVWCRHLCPANGVFALLSRLAPVYFRVDRERWRQAPHRTPAVDCAPLINIRDMRGNSACHMCGRCSGHRDAVTLATRSPNVEILSASEKDVSAWEALLLIFGLLGVATGAFQWSASPWFVQMKQAAASWLIERDVYWPLGDSAPWWLLTHYPETNDVFTWLDGALILFYIGATTLVIGGALLLALRMAGWLLGQGAMPWYLAYGFIPLGGISVFLGLSALTVSLLKAERLDLAWVPGVRAALLVVALLWSGRLLWRLLSAGGPSVPWPRQAVAWLGLMAAAGLVVGSWVEMFFLW

Foldseek 3Di:
DCPVPLLQVLLLVLLCQAPADADDPVLQDPLQLLVLLLVLLLLCLQLVCVPDPVLVCCSVVVLSVVSSVCSRHHQNSARSCLQGHDNCLLLCLLLQLLPQKDWAFALVLVVVFDPPQDDFPQRLPDPPNPDDTCSSPPVPCSCDCPSVGIHIDGDHSLCSLLVQDPVNFDPSSLLCLQLRLLQLLLLSLFLVLDPVLVVVLVVVVVVCVVVVNCQQVDQPDDSSRGHDDVVVPDTDGNSNSVSSCVSSVVSSCLLSVLLQVLQVLLCVLQVHPDRPSSLSSLQSLVSVLSNVLSVCPVVVVVVVVVVDDDPCVLVVNVVSLVCSLVSSLVSSLSNLVVSDDPRDPVSSVVSSVSNSVSSVSSSVSVCCSRPPD